Protein AF-A0A5Q4FQ99-F1 (afdb_monomer)

Foldseek 3Di:
DDDDDPPPDPQFDLLLLLVLLCVVLVNPAQFFKWKWFAAFQDPDDDRIFTWQDKPNQGGRDPVSVVVSLVPADQKIWTAGPVGDIDIDGDSDDRGPDIDTGRDPDPCCVVVCVPPVVVVPPPVVPPDDPDDQFCSLVSSLVSNCVNNVHDLCPVFQEAETFHADSNFFGHDDPPVLVSLVVCVVVQGQEYEYAQVCVVVCPPPDCVRYHYDHDGGSVSVSCVSVVVVDPDDDD

pLDDT: mean 73.09, std 20.67, range [24.94, 96.88]

Secondary structure (DSSP, 8-state):
-------------HHHHHHHHHHHTT-----EEEEEEEEESSSSS-SEEEEEEETTEE--SHHHHHHHHHT--SEEEEEETTS-EEEEESSS-SEEEEEEEEES-TTHHHHTTSGGGG-TTGGGGGG----TT-HHHHHHHHHHHHHT--SSTT--EEE--EE-TTSBEE--TTHHHHHHHHHHTT-SEEEEEGGGGGGGTT---TTSEEEEESBHHHHHHHHHHTTS-----

Nearest PDB structures (foldseek):
  3wu6-assembly1_E  TM=8.156E-01  e=1.204E-05  Escherichia coli DH1
  1xhk-assembly1_A  TM=8.652E-01  e=2.743E-04  Methanocaldococcus jannaschii
  9cc3-assembly1_B  TM=7.655E-01  e=7.121E-05  Homo sapiens
  7ksm-assembly1_F  TM=7.658E-01  e=1.314E-04  Homo sapiens
  5lkq-assembly1_B  TM=7.911E-01  e=3.827E-03  Streptococcus pneumoniae

Structure (mmCIF, N/CA/C/O backbone):
data_AF-A0A5Q4FQ99-F1
#
_entry.id   AF-A0A5Q4FQ99-F1
#
loop_
_atom_site.group_PDB
_atom_site.id
_atom_site.type_symbol
_atom_site.label_atom_id
_atom_site.label_alt_id
_atom_site.label_comp_id
_atom_site.label_asym_id
_atom_site.label_entity_id
_atom_site.label_seq_id
_atom_site.pdbx_PDB_ins_code
_atom_site.Cartn_x
_atom_site.Cartn_y
_atom_site.Cartn_z
_atom_site.occupancy
_atom_site.B_iso_or_equiv
_atom_site.auth_seq_id
_atom_site.auth_comp_id
_atom_site.auth_asym_id
_atom_site.auth_atom_id
_atom_site.pdbx_PDB_model_num
ATOM 1 N N . MET A 1 1 ? 25.284 25.824 -6.349 1.00 35.00 1 MET A N 1
ATOM 2 C CA . MET A 1 1 ? 23.871 25.795 -5.916 1.00 35.00 1 MET A CA 1
ATOM 3 C C . MET A 1 1 ? 23.701 24.546 -5.061 1.00 35.00 1 MET A C 1
ATOM 5 O O . MET A 1 1 ? 23.956 23.464 -5.563 1.00 35.00 1 MET A O 1
ATOM 9 N N . ARG A 1 2 ? 23.458 24.687 -3.750 1.00 24.94 2 ARG A N 1
ATOM 10 C CA . ARG A 1 2 ? 23.311 23.545 -2.827 1.00 24.94 2 ARG A CA 1
ATOM 11 C C . ARG A 1 2 ? 21.902 22.980 -2.983 1.00 24.94 2 ARG A C 1
ATOM 13 O O . ARG A 1 2 ? 20.944 23.680 -2.669 1.00 24.94 2 ARG A O 1
ATOM 20 N N . VAL A 1 3 ? 21.794 21.749 -3.464 1.00 31.38 3 VAL A N 1
ATOM 21 C CA . VAL A 1 3 ? 20.545 20.984 -3.431 1.00 31.38 3 VAL A CA 1
ATOM 22 C C . VAL A 1 3 ? 20.434 20.404 -2.020 1.00 31.38 3 VAL A C 1
ATOM 24 O O . VAL A 1 3 ? 21.333 19.697 -1.569 1.00 31.38 3 VAL A O 1
ATOM 27 N N . GLY A 1 4 ? 19.404 20.815 -1.277 1.00 27.09 4 GLY A N 1
ATOM 28 C CA . GLY A 1 4 ? 19.073 20.235 0.028 1.00 27.09 4 GLY A CA 1
ATOM 29 C C . GLY A 1 4 ? 18.554 18.800 -0.124 1.00 27.09 4 GLY A C 1
ATOM 30 O O . GLY A 1 4 ? 18.221 18.400 -1.240 1.00 27.09 4 GLY A O 1
ATOM 31 N N . PRO A 1 5 ? 18.477 18.015 0.965 1.00 29.08 5 PRO A N 1
ATOM 32 C CA . PRO A 1 5 ? 18.033 16.636 0.880 1.00 29.08 5 PRO A CA 1
ATOM 33 C C . PRO A 1 5 ? 16.545 16.647 0.532 1.00 29.08 5 PRO A C 1
ATOM 35 O O . PRO A 1 5 ? 15.704 17.041 1.340 1.00 29.08 5 PRO A O 1
ATOM 38 N N . ILE A 1 6 ? 16.219 16.260 -0.698 1.00 35.09 6 ILE A N 1
ATOM 39 C CA . ILE A 1 6 ? 14.854 15.899 -1.055 1.00 35.09 6 ILE A CA 1
ATOM 40 C C . ILE A 1 6 ? 14.574 14.635 -0.251 1.00 35.09 6 ILE A C 1
ATOM 42 O O . ILE A 1 6 ? 15.127 13.577 -0.540 1.00 35.09 6 ILE A O 1
ATOM 46 N N . GLY A 1 7 ? 13.779 14.774 0.810 1.00 31.25 7 GLY A N 1
ATOM 47 C CA . GLY A 1 7 ? 13.218 13.633 1.514 1.00 31.25 7 GLY A CA 1
ATOM 48 C C . GLY A 1 7 ? 12.470 12.787 0.495 1.00 31.25 7 GLY A C 1
ATOM 49 O O . GLY A 1 7 ? 11.448 13.217 -0.038 1.00 31.25 7 GLY A O 1
ATOM 50 N N . SER A 1 8 ? 13.020 11.620 0.185 1.00 34.75 8 SER A N 1
ATOM 51 C CA . SER A 1 8 ? 12.431 10.625 -0.697 1.00 34.75 8 SER A CA 1
ATOM 52 C C . SER A 1 8 ? 11.196 10.046 -0.015 1.00 34.75 8 SER A C 1
ATOM 54 O O . SER A 1 8 ? 11.264 9.023 0.659 1.00 34.75 8 SER A O 1
ATOM 56 N N . GLN A 1 9 ? 10.065 10.740 -0.135 1.00 38.91 9 GLN A N 1
ATOM 57 C CA . GLN A 1 9 ? 8.771 10.134 0.142 1.00 38.91 9 GLN A CA 1
ATOM 58 C C . GLN A 1 9 ? 8.428 9.214 -1.033 1.00 38.91 9 GLN A C 1
ATOM 60 O O . GLN A 1 9 ? 8.449 9.684 -2.175 1.00 38.91 9 GLN A O 1
ATOM 65 N N . PRO A 1 10 ? 8.118 7.927 -0.804 1.00 37.56 10 PRO A N 1
ATOM 66 C CA . PRO A 1 10 ? 7.619 7.080 -1.872 1.00 37.56 10 PRO A CA 1
ATOM 67 C C . PRO A 1 10 ? 6.283 7.654 -2.361 1.00 37.56 10 PRO A C 1
ATOM 69 O O . PRO A 1 10 ? 5.324 7.794 -1.599 1.00 37.56 10 PRO A O 1
ATOM 72 N N . ALA A 1 11 ? 6.228 8.034 -3.638 1.00 46.25 11 ALA A N 1
ATOM 73 C CA . ALA A 1 11 ? 4.971 8.313 -4.314 1.00 46.25 11 ALA A CA 1
ATOM 74 C C . ALA A 1 11 ? 4.200 6.990 -4.399 1.00 46.25 11 ALA A C 1
ATOM 76 O O . ALA A 1 11 ? 4.584 6.089 -5.139 1.00 46.25 11 ALA A O 1
ATOM 77 N N . GLN A 1 12 ? 3.164 6.840 -3.577 1.00 55.75 12 GLN A N 1
ATOM 78 C CA . GLN A 1 12 ? 2.355 5.627 -3.537 1.00 55.75 12 GLN A CA 1
ATOM 79 C C . GLN A 1 12 ? 1.331 5.626 -4.672 1.00 55.75 12 GLN A C 1
ATOM 81 O O . GLN A 1 12 ? 0.567 6.577 -4.825 1.00 55.75 12 GLN A O 1
ATOM 86 N N . SER A 1 13 ? 1.315 4.542 -5.445 1.00 60.97 13 SER A N 1
ATOM 87 C CA . SER A 1 13 ? 0.338 4.282 -6.503 1.00 60.97 13 SER A CA 1
ATOM 88 C C . SER A 1 13 ? -0.830 3.482 -5.912 1.00 60.97 13 SER A C 1
ATOM 90 O O . SER A 1 13 ? -0.638 2.358 -5.456 1.00 60.97 13 SER A O 1
ATOM 92 N N . GLU A 1 14 ? -2.044 4.042 -5.882 1.00 61.16 14 GLU A N 1
ATOM 93 C CA . GLU A 1 14 ? -3.250 3.335 -5.401 1.00 61.16 14 GLU A CA 1
ATOM 94 C C . GLU A 1 14 ? -3.495 1.987 -6.115 1.00 61.16 14 GLU A C 1
ATOM 96 O O . GLU A 1 14 ? -3.853 1.021 -5.438 1.00 61.16 14 GLU A O 1
ATOM 101 N N . PRO A 1 15 ? -3.227 1.847 -7.433 1.00 61.56 15 PRO A N 1
ATOM 102 C CA . PRO A 1 15 ? -3.211 0.544 -8.090 1.00 61.56 15 PRO A CA 1
ATOM 103 C C . PRO A 1 15 ? -2.291 -0.477 -7.406 1.00 61.56 15 PRO A C 1
ATOM 105 O O . PRO A 1 15 ? -2.724 -1.601 -7.159 1.00 61.56 15 PRO A O 1
ATOM 108 N N . LEU A 1 16 ? -1.052 -0.099 -7.059 1.00 65.50 16 LEU A N 1
ATOM 109 C CA . LEU A 1 16 ? -0.097 -0.988 -6.378 1.00 65.50 16 LEU A CA 1
ATOM 110 C C . LEU A 1 16 ? -0.667 -1.481 -5.044 1.00 65.50 16 LEU A C 1
ATOM 112 O O . LEU A 1 16 ? -0.626 -2.677 -4.765 1.00 65.50 16 LEU A O 1
ATOM 116 N N . ALA A 1 17 ? -1.252 -0.579 -4.256 1.00 77.19 17 ALA A N 1
ATOM 117 C CA . ALA A 1 17 ? -1.918 -0.938 -3.010 1.00 77.19 17 ALA A CA 1
ATOM 118 C C . ALA A 1 17 ? -3.045 -1.963 -3.224 1.00 77.19 17 ALA A C 1
ATOM 120 O O . ALA A 1 17 ? -3.110 -2.963 -2.509 1.00 77.19 17 ALA A O 1
ATOM 121 N N . ALA A 1 18 ? -3.895 -1.767 -4.233 1.00 76.75 18 ALA A N 1
ATOM 122 C CA . ALA A 1 18 ? -4.953 -2.720 -4.554 1.00 76.75 18 ALA A CA 1
ATOM 123 C C . ALA A 1 18 ? -4.388 -4.102 -4.929 1.00 76.75 18 ALA A C 1
ATOM 125 O O . ALA A 1 18 ? -4.844 -5.118 -4.403 1.00 76.75 18 ALA A O 1
ATOM 126 N N . ALA A 1 19 ? -3.347 -4.156 -5.764 1.00 70.38 19 ALA A N 1
ATOM 127 C CA . ALA A 1 19 ? -2.710 -5.420 -6.134 1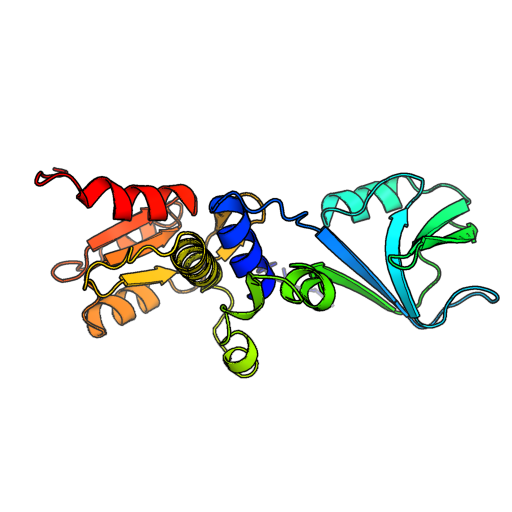.00 70.38 19 ALA A CA 1
ATOM 128 C C . ALA A 1 19 ? -2.063 -6.138 -4.940 1.00 70.38 19 ALA A C 1
ATOM 130 O O . ALA A 1 19 ? -2.139 -7.363 -4.857 1.00 70.38 19 ALA A O 1
ATOM 131 N N . ILE A 1 20 ? -1.490 -5.401 -3.983 1.00 79.62 20 ILE A N 1
ATOM 132 C CA . ILE A 1 20 ? -0.994 -5.980 -2.725 1.00 79.62 20 ILE A CA 1
ATOM 133 C C . ILE A 1 20 ? -2.144 -6.637 -1.947 1.00 79.62 20 ILE A C 1
ATOM 135 O O . ILE A 1 20 ? -2.001 -7.770 -1.492 1.00 79.62 20 ILE A O 1
ATOM 139 N N . GLY A 1 21 ? -3.304 -5.975 -1.858 1.00 84.06 21 GLY A N 1
ATOM 140 C CA . GLY A 1 21 ? -4.513 -6.542 -1.249 1.00 84.06 21 GLY A CA 1
ATOM 141 C C . GLY A 1 21 ? -5.003 -7.819 -1.938 1.00 84.06 21 GLY A C 1
ATOM 142 O O . GLY A 1 21 ? -5.297 -8.811 -1.276 1.00 84.06 21 GLY A O 1
ATOM 143 N N . MET A 1 22 ? -5.026 -7.831 -3.273 1.00 80.69 22 MET A N 1
ATOM 144 C CA . MET A 1 22 ? -5.377 -9.019 -4.063 1.00 80.69 22 MET A CA 1
ATOM 145 C C . MET A 1 22 ? -4.391 -10.173 -3.834 1.00 80.69 22 MET A C 1
ATOM 147 O O . MET A 1 22 ? -4.814 -11.313 -3.651 1.00 80.69 22 MET A O 1
ATOM 151 N N . ARG A 1 23 ? -3.081 -9.894 -3.788 1.00 80.31 23 ARG A N 1
ATOM 152 C CA . ARG A 1 23 ? -2.067 -10.926 -3.525 1.00 80.31 23 ARG A CA 1
ATOM 153 C C . ARG A 1 23 ? -2.205 -11.509 -2.123 1.00 80.31 23 ARG A C 1
ATOM 155 O O . ARG A 1 23 ? -2.096 -12.719 -1.948 1.00 80.31 23 ARG A O 1
ATOM 162 N N . GLN A 1 24 ? -2.504 -10.664 -1.138 1.00 88.94 24 GLN A N 1
ATOM 163 C CA . GLN A 1 24 ? -2.791 -11.104 0.226 1.00 88.94 24 GLN A CA 1
ATOM 164 C C . GLN A 1 24 ? -4.030 -12.015 0.291 1.00 88.94 24 GLN A C 1
ATOM 166 O O . GLN A 1 24 ? -4.081 -12.920 1.118 1.00 88.94 24 GLN A O 1
ATOM 171 N N . ALA A 1 25 ? -4.998 -11.826 -0.612 1.00 86.06 25 ALA A N 1
ATOM 172 C CA . ALA A 1 25 ? -6.172 -12.689 -0.774 1.00 86.06 25 ALA A CA 1
ATOM 173 C C . ALA A 1 25 ? -5.883 -13.992 -1.551 1.00 86.06 25 ALA A C 1
ATOM 175 O O . ALA A 1 25 ? -6.802 -14.757 -1.837 1.00 86.06 25 ALA A O 1
ATOM 176 N N . GLY A 1 26 ? -4.622 -14.260 -1.905 1.00 81.75 26 GLY A N 1
ATOM 177 C CA . GLY A 1 26 ? -4.218 -15.458 -2.641 1.00 81.75 26 GLY A CA 1
ATOM 178 C C . GLY A 1 26 ? -4.396 -15.358 -4.157 1.00 81.75 26 GLY A C 1
ATOM 179 O O . GLY A 1 26 ? -4.266 -16.369 -4.846 1.00 81.75 26 GLY A O 1
ATOM 180 N N . VAL A 1 27 ? -4.678 -14.166 -4.697 1.00 72.94 27 VAL A N 1
ATOM 181 C CA . VAL A 1 27 ? -4.663 -13.949 -6.148 1.00 72.94 27 VAL A CA 1
ATOM 182 C C . VAL A 1 27 ? -3.212 -13.932 -6.615 1.00 72.94 27 VAL A C 1
ATOM 184 O O . VAL A 1 27 ? -2.419 -13.099 -6.176 1.00 72.94 27 VAL A O 1
ATOM 187 N N . ASP A 1 28 ? -2.870 -14.846 -7.518 1.00 62.56 28 ASP A N 1
ATOM 188 C CA . ASP A 1 28 ? -1.542 -14.909 -8.122 1.00 62.56 28 ASP A CA 1
ATOM 189 C C . ASP A 1 28 ? -1.362 -13.743 -9.106 1.00 62.56 28 ASP A C 1
ATOM 191 O O . ASP A 1 28 ? -1.732 -13.812 -10.280 1.00 62.56 28 ASP A O 1
ATOM 195 N N . LEU A 1 29 ? -0.882 -12.617 -8.575 1.00 56.75 29 LEU A N 1
ATOM 196 C CA . LEU A 1 29 ? -0.550 -11.421 -9.335 1.00 56.75 29 LEU A CA 1
ATOM 197 C C . LEU A 1 29 ? 0.964 -11.215 -9.313 1.00 56.75 29 LEU A C 1
ATOM 199 O O . LEU A 1 29 ? 1.525 -10.981 -8.234 1.00 56.75 29 LEU A O 1
ATOM 203 N N . PRO A 1 30 ? 1.632 -11.204 -10.478 1.00 48.12 30 PRO A N 1
ATOM 204 C CA . PRO A 1 30 ? 2.988 -10.697 -10.549 1.00 48.12 30 PRO A CA 1
ATOM 205 C C . PRO A 1 30 ? 2.943 -9.188 -10.267 1.00 48.12 30 PRO A C 1
ATOM 207 O O . PRO A 1 30 ? 2.427 -8.404 -11.066 1.00 48.12 30 PRO A O 1
ATOM 210 N N . LEU A 1 31 ? 3.442 -8.774 -9.099 1.00 50.06 31 LEU A N 1
ATOM 211 C CA . LEU A 1 31 ? 3.774 -7.371 -8.857 1.00 50.06 31 LEU A CA 1
ATOM 212 C C . LEU A 1 31 ? 5.035 -7.067 -9.669 1.00 50.06 31 LEU A C 1
ATOM 214 O O . LEU A 1 31 ? 6.026 -7.784 -9.536 1.00 50.06 31 LEU A O 1
ATOM 218 N N . GLY A 1 32 ? 4.966 -6.055 -10.530 1.00 52.78 32 GLY A N 1
ATOM 219 C CA . GLY A 1 32 ? 6.031 -5.722 -11.467 1.00 52.78 32 GLY A CA 1
ATOM 220 C C . GLY A 1 32 ? 6.289 -4.224 -11.544 1.00 52.78 32 GLY A C 1
ATOM 221 O O . GLY A 1 32 ? 5.492 -3.394 -11.099 1.00 52.78 32 GLY A O 1
ATOM 222 N N . VAL A 1 33 ? 7.409 -3.878 -12.159 1.00 55.06 33 VAL A N 1
ATOM 223 C CA . VAL A 1 33 ? 7.726 -2.513 -12.558 1.00 55.06 33 VAL A CA 1
ATOM 224 C C . VAL A 1 33 ? 7.713 -2.494 -14.073 1.00 55.06 33 VAL A C 1
ATOM 226 O O . VAL A 1 33 ? 8.357 -3.329 -14.696 1.00 55.06 33 VAL A O 1
ATOM 229 N N . PHE A 1 34 ? 6.987 -1.557 -14.676 1.00 60.34 34 PHE A N 1
ATOM 230 C CA . PHE A 1 34 ? 7.152 -1.321 -16.104 1.00 60.34 34 PHE A CA 1
ATOM 231 C C . PHE A 1 34 ? 8.112 -0.167 -16.294 1.00 60.34 34 PHE A C 1
ATOM 233 O O . PHE A 1 34 ? 7.984 0.895 -15.677 1.00 60.34 34 PHE A O 1
ATOM 240 N N . VAL A 1 35 ? 9.074 -0.390 -17.173 1.00 71.88 35 VAL A N 1
ATOM 241 C CA . VAL A 1 35 ? 9.976 0.653 -17.627 1.00 71.88 35 VAL A CA 1
ATOM 242 C C . VAL A 1 35 ? 9.417 1.149 -18.955 1.00 71.88 35 VAL A C 1
ATOM 244 O O . VAL A 1 35 ? 9.631 0.539 -20.000 1.00 71.88 35 VAL A O 1
ATOM 247 N N . GLU A 1 36 ? 8.619 2.216 -18.895 1.00 71.12 36 GLU A N 1
ATOM 248 C CA . GLU A 1 36 ? 8.144 2.918 -20.088 1.00 71.12 36 GLU A CA 1
ATOM 249 C C . GLU A 1 36 ? 9.290 3.745 -20.661 1.00 71.12 36 GLU A C 1
ATOM 251 O O . GLU A 1 36 ? 9.867 4.595 -19.975 1.00 71.12 36 GLU A O 1
ATOM 256 N N . VAL A 1 37 ? 9.590 3.519 -21.932 1.00 77.88 37 VAL A N 1
ATOM 257 C CA . VAL A 1 37 ? 10.634 4.229 -22.663 1.00 77.88 37 VAL A CA 1
ATOM 258 C C . VAL A 1 37 ? 10.044 4.907 -23.895 1.00 77.88 37 VAL A C 1
ATOM 260 O O . VAL A 1 37 ? 9.131 4.387 -24.541 1.00 77.88 37 VAL A O 1
ATOM 263 N N . SER A 1 38 ? 10.506 6.122 -24.183 1.00 81.75 38 SER A N 1
ATOM 264 C CA . SER A 1 38 ? 10.048 6.909 -25.332 1.00 81.75 38 SER A CA 1
ATOM 265 C C . SER A 1 38 ? 11.110 7.889 -25.804 1.00 81.75 38 SER A C 1
ATOM 267 O O . SER A 1 38 ? 12.009 8.226 -25.032 1.00 81.75 38 SER A O 1
ATOM 269 N N . ASP A 1 39 ? 10.939 8.376 -27.033 1.00 87.31 39 ASP A N 1
ATOM 270 C CA . ASP A 1 39 ? 11.869 9.273 -27.728 1.00 87.31 39 ASP A CA 1
ATOM 271 C C . ASP A 1 39 ? 13.242 8.591 -27.922 1.00 87.31 39 ASP A C 1
ATOM 273 O O . ASP A 1 39 ? 14.185 8.859 -27.169 1.00 87.31 39 ASP A O 1
ATOM 277 N N . PRO A 1 40 ? 13.345 7.632 -28.864 1.00 91.38 40 PRO A N 1
ATOM 278 C CA . PRO A 1 40 ? 14.575 6.884 -29.098 1.00 91.38 40 PRO A CA 1
ATOM 279 C C . PRO A 1 40 ? 15.710 7.788 -29.599 1.00 91.38 40 PRO A C 1
ATOM 281 O O . PRO A 1 40 ? 15.490 8.705 -30.389 1.00 91.38 40 PRO A O 1
ATOM 284 N N . VAL A 1 41 ? 16.942 7.512 -29.157 1.00 91.00 41 VAL A N 1
ATOM 285 C CA . VAL A 1 41 ? 18.153 8.263 -29.569 1.00 91.00 41 VAL A CA 1
ATOM 286 C C . VAL A 1 41 ? 18.961 7.562 -30.665 1.00 91.00 41 VAL A C 1
ATOM 288 O O . VAL A 1 41 ? 19.963 8.099 -31.140 1.00 91.00 41 VAL A O 1
ATOM 291 N N . VAL A 1 42 ? 18.541 6.358 -31.051 1.00 88.25 42 VAL A N 1
ATOM 292 C CA . VAL A 1 42 ? 19.110 5.560 -32.141 1.00 88.25 42 VAL A CA 1
ATOM 293 C C . VAL A 1 42 ? 17.996 5.109 -33.079 1.00 88.25 42 VAL A C 1
ATOM 295 O O . VAL A 1 42 ? 16.834 5.030 -32.681 1.00 88.25 42 VAL A O 1
ATOM 298 N N . ASP A 1 43 ? 18.364 4.810 -34.319 1.00 87.75 43 ASP A N 1
ATOM 299 C CA . ASP A 1 43 ? 17.436 4.298 -35.322 1.00 87.75 43 ASP A CA 1
ATOM 300 C C . ASP A 1 43 ? 17.100 2.810 -35.077 1.00 87.75 43 ASP A C 1
ATOM 302 O O . ASP A 1 43 ? 17.773 2.119 -34.311 1.00 87.75 43 ASP A O 1
ATOM 306 N N . ASP A 1 44 ? 16.060 2.310 -35.751 1.00 87.44 44 ASP A N 1
ATOM 307 C CA . ASP A 1 44 ? 15.640 0.895 -35.765 1.00 87.44 44 ASP A CA 1
ATOM 308 C C . ASP A 1 44 ? 15.164 0.301 -34.418 1.00 87.44 44 ASP A C 1
ATOM 310 O O . ASP A 1 44 ? 15.139 -0.920 -34.243 1.00 87.44 44 ASP A O 1
ATOM 314 N N . ILE A 1 45 ? 14.702 1.142 -33.486 1.00 90.12 45 ILE A N 1
ATOM 315 C CA . ILE A 1 45 ? 14.033 0.724 -32.239 1.00 90.12 45 ILE A CA 1
ATOM 316 C C . ILE A 1 45 ? 12.630 1.349 -32.107 1.00 90.12 45 ILE A C 1
ATOM 318 O O . ILE A 1 45 ? 12.331 2.339 -32.778 1.00 90.12 45 ILE A O 1
ATOM 322 N N . PRO A 1 46 ? 11.730 0.795 -31.269 1.00 84.56 46 PRO A N 1
ATOM 323 C CA . PRO A 1 46 ? 10.374 1.325 -31.126 1.00 84.56 46 PRO A CA 1
ATOM 324 C C . PRO A 1 46 ? 10.345 2.758 -30.570 1.00 84.56 46 PRO A C 1
ATOM 326 O O . PRO A 1 46 ? 11.009 3.037 -29.576 1.00 84.56 46 PRO A O 1
ATOM 329 N N . GLU A 1 47 ? 9.500 3.627 -31.142 1.00 82.25 47 GLU A N 1
ATOM 330 C CA . GLU A 1 47 ? 9.227 5.005 -30.664 1.00 82.25 47 GLU A CA 1
ATOM 331 C C . GLU A 1 47 ? 8.712 5.052 -29.215 1.00 82.25 47 GLU A C 1
ATOM 333 O O . GLU A 1 47 ? 9.017 5.961 -28.439 1.00 82.25 47 GLU A O 1
ATOM 338 N N . HIS A 1 48 ? 7.929 4.038 -28.850 1.00 74.94 48 HIS A N 1
ATOM 339 C CA . HIS A 1 48 ? 7.395 3.817 -27.515 1.00 74.94 48 HIS A CA 1
ATOM 340 C C . HIS A 1 48 ? 7.459 2.324 -27.208 1.00 74.94 48 HIS A C 1
ATOM 342 O O . HIS A 1 48 ? 7.002 1.518 -28.019 1.00 74.94 48 HIS A O 1
ATOM 348 N N . ALA A 1 49 ? 7.993 1.961 -26.044 1.00 70.62 49 ALA A N 1
ATOM 349 C CA . ALA A 1 49 ? 8.021 0.577 -25.590 1.00 70.62 49 ALA A CA 1
ATOM 350 C C . ALA A 1 49 ? 7.869 0.474 -24.074 1.00 70.62 49 ALA A C 1
ATOM 352 O O . ALA A 1 49 ? 8.128 1.413 -23.317 1.00 70.62 49 ALA A O 1
ATOM 353 N N . VAL A 1 50 ? 7.455 -0.710 -23.646 1.00 73.88 50 VAL A N 1
ATOM 354 C CA . VAL A 1 50 ? 7.331 -1.088 -22.247 1.00 73.88 50 VAL A CA 1
ATOM 355 C C . VAL A 1 50 ? 8.274 -2.258 -22.007 1.00 73.88 50 VAL A C 1
ATOM 357 O O . VAL A 1 50 ? 8.026 -3.347 -22.515 1.00 73.88 50 VAL A O 1
ATOM 360 N N . LEU A 1 51 ? 9.361 -2.049 -21.264 1.00 76.56 51 LEU A N 1
ATOM 361 C CA . LEU A 1 51 ? 10.379 -3.083 -21.057 1.00 76.56 51 LEU A CA 1
ATOM 362 C C . LEU A 1 51 ? 10.020 -3.979 -19.870 1.00 76.56 51 LEU A C 1
ATOM 364 O O . LEU A 1 51 ? 9.624 -3.490 -18.809 1.00 76.56 51 LEU A O 1
ATOM 368 N N . VAL A 1 52 ? 10.191 -5.287 -20.061 1.00 72.94 52 VAL A N 1
ATOM 369 C CA . VAL A 1 52 ? 9.927 -6.329 -19.051 1.00 72.94 52 VAL A CA 1
ATOM 370 C C . VAL A 1 52 ? 11.162 -7.168 -18.726 1.00 72.94 52 VAL A C 1
ATOM 372 O O . VAL A 1 52 ? 11.172 -7.889 -17.726 1.00 72.94 52 VAL A O 1
ATOM 375 N N . GLU A 1 53 ? 12.209 -7.074 -19.545 1.00 83.19 53 GLU A N 1
ATOM 376 C CA . GLU A 1 53 ? 13.470 -7.785 -19.357 1.00 83.19 53 GLU A CA 1
ATOM 377 C C . GLU A 1 53 ? 14.642 -6.969 -19.913 1.00 83.19 53 GLU A C 1
ATOM 379 O O . GLU A 1 53 ? 14.518 -6.327 -20.961 1.00 83.19 53 GLU A O 1
ATOM 384 N N . ILE A 1 54 ? 15.779 -7.031 -19.219 1.00 90.88 54 ILE A N 1
ATOM 385 C CA . ILE A 1 54 ? 17.077 -6.524 -19.680 1.00 90.88 54 ILE A CA 1
ATOM 386 C C . ILE A 1 54 ? 18.102 -7.644 -19.471 1.00 90.88 54 ILE A C 1
ATOM 388 O O . ILE A 1 54 ? 18.227 -8.156 -18.359 1.00 90.88 54 ILE A O 1
ATOM 392 N N . ASP A 1 55 ? 18.804 -8.055 -20.529 1.00 91.25 55 ASP A N 1
ATOM 393 C CA . ASP A 1 55 ? 19.846 -9.097 -20.507 1.00 91.25 55 ASP A CA 1
ATOM 394 C C . ASP A 1 55 ? 19.432 -10.406 -19.804 1.00 91.25 55 ASP A C 1
ATOM 396 O O . ASP A 1 55 ? 20.183 -10.992 -19.020 1.00 91.25 55 ASP A O 1
ATOM 400 N N . GLY A 1 56 ? 18.212 -10.892 -20.057 1.00 85.12 56 GLY A N 1
ATOM 401 C CA . GLY A 1 56 ? 17.712 -12.117 -19.424 1.00 85.12 56 GLY A CA 1
ATOM 402 C C . GLY A 1 56 ? 17.195 -11.929 -17.995 1.00 85.12 56 GLY A C 1
ATOM 403 O O . GLY A 1 56 ? 16.750 -12.898 -17.377 1.00 85.12 56 GLY A O 1
ATOM 404 N N . ARG A 1 57 ? 17.254 -10.712 -17.435 1.00 86.50 57 ARG A N 1
ATOM 405 C CA . ARG A 1 57 ? 16.721 -10.393 -16.106 1.00 86.50 57 ARG A CA 1
ATOM 406 C C . ARG A 1 57 ? 15.348 -9.743 -16.213 1.00 86.50 57 ARG A C 1
ATOM 408 O O . ARG A 1 57 ? 15.219 -8.638 -16.732 1.00 86.50 57 ARG A O 1
ATOM 415 N N . HIS A 1 58 ? 14.337 -10.403 -15.651 1.00 80.62 58 HIS A N 1
ATOM 416 C CA . HIS A 1 58 ? 12.991 -9.846 -15.537 1.00 80.62 58 HIS A CA 1
ATOM 417 C C . HIS A 1 58 ? 12.943 -8.631 -14.604 1.00 80.62 58 HIS A C 1
ATOM 419 O O . HIS A 1 58 ? 13.502 -8.651 -13.507 1.00 80.62 58 HIS A O 1
ATOM 425 N N . LEU A 1 59 ? 12.223 -7.593 -15.030 1.00 75.31 59 LEU A N 1
ATOM 426 C CA . LEU A 1 59 ? 12.075 -6.335 -14.302 1.00 75.31 59 LEU A CA 1
ATOM 427 C C . LEU A 1 59 ? 10.837 -6.389 -13.388 1.00 75.31 59 LEU A C 1
ATOM 429 O O . LEU A 1 59 ? 9.741 -5.973 -13.758 1.00 75.31 59 LEU A O 1
ATOM 433 N N . GLY A 1 60 ? 10.995 -6.950 -12.186 1.00 64.94 60 GLY A N 1
ATOM 434 C CA . GLY A 1 60 ? 9.910 -7.075 -11.199 1.00 64.94 60 GLY A CA 1
ATOM 435 C C . GLY A 1 60 ? 9.839 -5.923 -10.191 1.00 64.94 60 GLY A C 1
ATOM 436 O O . GLY A 1 60 ? 8.790 -5.645 -9.613 1.00 64.94 60 GLY A O 1
ATOM 437 N N . SER A 1 61 ? 10.953 -5.233 -9.975 1.00 66.06 61 SER A N 1
ATOM 438 C CA . SER A 1 61 ? 11.110 -4.183 -8.973 1.00 66.06 61 SER A CA 1
ATOM 439 C C . SER A 1 61 ? 12.108 -3.125 -9.441 1.00 66.06 61 SER A C 1
ATOM 441 O O . SER A 1 61 ? 12.909 -3.369 -10.341 1.00 66.06 61 SER A O 1
ATOM 443 N N . ARG A 1 62 ? 12.122 -1.950 -8.798 1.00 71.56 62 ARG A N 1
ATOM 444 C CA . ARG A 1 62 ? 13.145 -0.923 -9.075 1.00 71.56 62 ARG A CA 1
ATOM 445 C C . ARG A 1 62 ? 14.558 -1.454 -8.851 1.00 71.56 62 ARG A C 1
ATOM 447 O O . ARG A 1 62 ? 15.451 -1.133 -9.617 1.00 71.56 62 ARG A O 1
ATOM 454 N N . MET A 1 63 ? 14.726 -2.313 -7.844 1.00 73.12 63 MET A N 1
ATOM 455 C CA . MET A 1 63 ? 16.000 -2.971 -7.565 1.00 73.12 63 MET A CA 1
ATOM 456 C C . MET A 1 63 ? 16.427 -3.886 -8.718 1.00 73.12 63 MET A C 1
ATOM 458 O O . MET A 1 63 ? 17.612 -3.944 -9.024 1.00 73.12 63 MET A O 1
ATOM 462 N N . ASP A 1 64 ? 15.484 -4.562 -9.381 1.00 79.12 64 ASP A N 1
ATOM 463 C CA . ASP A 1 64 ? 15.793 -5.384 -10.556 1.00 79.12 64 ASP A CA 1
ATOM 464 C C . ASP A 1 64 ? 16.213 -4.522 -11.748 1.00 79.12 64 ASP A C 1
ATOM 466 O O . ASP A 1 64 ? 17.137 -4.907 -12.460 1.00 79.12 64 ASP A O 1
ATOM 470 N N . VAL A 1 65 ? 15.579 -3.355 -11.930 1.00 82.38 65 VAL A N 1
ATOM 471 C CA . VAL A 1 65 ? 15.947 -2.376 -12.967 1.00 82.38 65 VAL A CA 1
ATOM 472 C C . VAL A 1 65 ? 17.351 -1.830 -12.722 1.00 82.38 65 VAL A C 1
ATOM 474 O O . VAL A 1 65 ? 18.197 -1.942 -13.606 1.00 82.38 65 VAL A O 1
ATOM 477 N N . ASP A 1 66 ? 17.618 -1.309 -11.522 1.00 83.31 66 ASP A N 1
ATOM 478 C CA . ASP A 1 66 ? 18.931 -0.768 -11.152 1.00 83.31 66 ASP A CA 1
ATOM 479 C C . ASP A 1 66 ? 20.013 -1.841 -11.317 1.00 83.31 66 ASP A C 1
ATOM 481 O O . ASP A 1 66 ? 21.020 -1.633 -11.988 1.00 83.31 66 ASP A O 1
ATOM 485 N N . ALA A 1 67 ? 19.766 -3.045 -10.794 1.00 83.25 67 ALA A N 1
ATOM 486 C CA . ALA A 1 67 ? 20.727 -4.129 -10.881 1.00 83.25 67 ALA A CA 1
ATOM 487 C C . ALA A 1 67 ? 20.932 -4.628 -12.322 1.00 83.25 67 ALA A C 1
ATOM 489 O O . ALA A 1 67 ? 21.994 -5.184 -12.615 1.00 83.25 67 ALA A O 1
ATOM 490 N N . ALA A 1 68 ? 19.914 -4.557 -13.188 1.00 87.69 68 ALA A N 1
ATOM 491 C CA . ALA A 1 68 ? 20.043 -4.946 -14.591 1.00 87.69 68 ALA A CA 1
ATOM 492 C C . ALA A 1 68 ? 20.906 -3.944 -15.363 1.00 87.69 68 ALA A C 1
ATOM 494 O O . ALA A 1 68 ? 21.794 -4.359 -16.099 1.00 87.69 68 ALA A O 1
ATOM 495 N N . LEU A 1 69 ? 20.698 -2.646 -15.133 1.00 86.25 69 LEU A N 1
ATOM 496 C CA . LEU A 1 69 ? 21.497 -1.583 -15.744 1.00 86.25 69 LEU A CA 1
ATOM 497 C C . LEU A 1 69 ? 22.934 -1.556 -15.204 1.00 86.25 69 LEU A C 1
ATOM 499 O O . LEU A 1 69 ? 23.870 -1.402 -15.976 1.00 86.25 69 LEU A O 1
ATOM 503 N N . ASP A 1 70 ? 23.144 -1.797 -13.908 1.00 87.56 70 ASP A N 1
ATOM 504 C CA . ASP A 1 70 ? 24.492 -1.887 -13.323 1.00 87.56 70 ASP A CA 1
ATOM 505 C C . ASP A 1 70 ? 25.302 -3.076 -13.870 1.00 87.56 70 ASP A C 1
ATOM 507 O O . ASP A 1 70 ? 26.535 -3.054 -13.877 1.00 87.56 70 ASP A O 1
ATOM 511 N N . ALA A 1 71 ? 24.615 -4.141 -14.294 1.00 86.56 71 ALA A N 1
ATOM 512 C CA . ALA A 1 71 ? 25.226 -5.333 -14.878 1.00 86.56 71 ALA A CA 1
ATOM 513 C C . ALA A 1 71 ? 25.381 -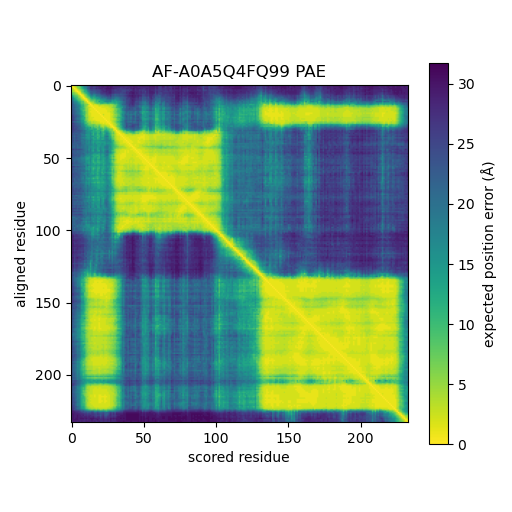5.251 -16.408 1.00 86.56 71 ALA A C 1
ATOM 515 O O . ALA A 1 71 ? 26.008 -6.143 -16.987 1.00 86.56 71 ALA A O 1
ATOM 516 N N . ALA A 1 72 ? 24.820 -4.217 -17.042 1.00 87.25 72 ALA A N 1
ATOM 517 C CA . ALA A 1 72 ? 24.849 -4.023 -18.482 1.00 87.25 72 ALA A CA 1
ATOM 518 C C . ALA A 1 72 ? 26.284 -3.879 -19.005 1.00 87.25 72 ALA A C 1
ATOM 520 O O . ALA A 1 72 ? 27.118 -3.169 -18.437 1.00 87.25 72 ALA A O 1
ATOM 521 N N . GLY A 1 73 ? 26.569 -4.569 -20.109 1.00 84.94 73 GLY A N 1
ATOM 522 C CA . GLY A 1 73 ? 27.855 -4.498 -20.799 1.00 84.94 73 GLY A CA 1
ATOM 523 C C . GLY A 1 73 ? 27.869 -3.475 -21.935 1.00 84.94 73 GLY A C 1
ATOM 524 O O . GLY A 1 73 ? 27.111 -2.512 -21.966 1.00 84.94 73 GLY A O 1
ATOM 525 N N . ASP A 1 74 ? 28.721 -3.729 -22.929 1.00 88.38 74 ASP A N 1
ATOM 526 C CA . ASP A 1 74 ? 28.803 -2.915 -24.152 1.00 88.38 74 ASP A CA 1
ATOM 527 C C . ASP A 1 74 ? 27.596 -3.113 -25.089 1.00 88.38 74 ASP A C 1
ATOM 529 O O . ASP A 1 74 ? 27.460 -2.434 -26.108 1.00 88.38 74 ASP A O 1
ATOM 533 N N . THR A 1 75 ? 26.733 -4.083 -24.798 1.00 89.31 75 THR A N 1
ATOM 534 C CA . THR A 1 75 ? 25.498 -4.360 -25.532 1.00 89.31 75 THR A CA 1
ATOM 535 C C . THR A 1 75 ? 24.456 -4.844 -24.542 1.00 89.31 75 THR A C 1
ATOM 537 O O . THR A 1 75 ? 24.752 -5.748 -23.762 1.00 89.31 75 THR A O 1
ATOM 540 N N . ILE A 1 76 ? 23.264 -4.255 -24.603 1.00 92.25 76 ILE A N 1
ATOM 541 C CA . ILE A 1 76 ? 22.108 -4.661 -23.804 1.00 92.25 76 ILE A CA 1
ATOM 542 C C . ILE A 1 76 ? 21.024 -5.223 -24.712 1.00 92.25 76 ILE A C 1
ATOM 544 O O . ILE A 1 76 ? 20.694 -4.656 -25.758 1.00 92.25 76 ILE A O 1
ATOM 548 N N . ARG A 1 77 ? 20.451 -6.345 -24.293 1.00 93.50 77 ARG A N 1
ATOM 549 C CA . ARG A 1 77 ? 19.276 -6.958 -24.893 1.00 93.50 77 ARG A CA 1
ATOM 550 C C . ARG A 1 77 ? 18.042 -6.521 -24.123 1.00 93.50 77 ARG A C 1
ATOM 552 O O . ARG A 1 77 ? 17.921 -6.787 -22.931 1.00 93.50 77 ARG A O 1
ATOM 559 N N . LEU A 1 78 ? 17.109 -5.893 -24.822 1.00 91.50 78 LEU A N 1
ATOM 560 C CA . LEU A 1 78 ? 15.862 -5.385 -24.271 1.00 91.50 78 LEU A CA 1
ATOM 561 C C . LEU A 1 78 ? 14.703 -6.228 -24.797 1.00 91.50 78 LEU A C 1
ATOM 563 O O . LEU A 1 78 ? 14.644 -6.514 -25.995 1.00 91.50 78 LEU A O 1
ATOM 567 N N . VAL A 1 79 ? 13.787 -6.625 -23.912 1.00 84.19 79 VAL A N 1
ATOM 568 C CA . VAL A 1 79 ? 12.547 -7.322 -24.292 1.00 84.19 79 VAL A CA 1
ATOM 569 C C . VAL A 1 79 ? 11.347 -6.498 -23.847 1.00 84.19 79 VAL A C 1
ATOM 571 O O . VAL A 1 79 ? 11.265 -6.070 -22.689 1.00 84.19 79 VAL A O 1
ATOM 574 N N . THR A 1 80 ? 10.414 -6.273 -24.771 1.00 77.06 80 THR A N 1
ATOM 575 C CA . THR A 1 80 ? 9.178 -5.534 -24.513 1.00 77.06 80 THR A CA 1
ATOM 576 C C . THR A 1 80 ? 8.070 -6.436 -23.976 1.00 77.06 80 THR A C 1
ATOM 578 O O . THR A 1 80 ? 8.108 -7.661 -24.108 1.00 77.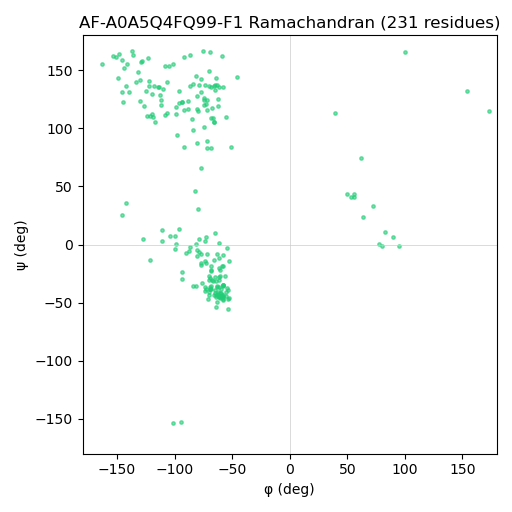06 80 THR A O 1
ATOM 581 N N . ALA A 1 81 ? 7.040 -5.829 -23.387 1.00 62.22 81 ALA A N 1
ATOM 582 C CA . ALA A 1 81 ? 5.832 -6.523 -22.949 1.00 62.22 81 ALA A CA 1
ATOM 583 C C . ALA A 1 81 ? 5.082 -7.208 -24.108 1.00 62.22 81 ALA A C 1
ATOM 585 O O . ALA A 1 81 ? 4.394 -8.206 -23.891 1.00 62.22 81 ALA A O 1
ATOM 586 N N . GLU A 1 82 ? 5.223 -6.696 -25.332 1.00 61.09 82 GLU A N 1
ATOM 587 C CA . GLU A 1 82 ? 4.655 -7.259 -26.561 1.00 61.09 82 GLU A CA 1
ATOM 588 C C . GLU A 1 82 ? 5.435 -8.485 -27.074 1.00 61.09 82 GLU A C 1
ATOM 590 O O . GLU A 1 82 ? 4.960 -9.185 -27.970 1.00 61.09 82 GLU A O 1
ATOM 595 N N . GLY A 1 83 ? 6.593 -8.784 -26.474 1.00 70.56 83 GLY A N 1
ATOM 596 C CA . GLY A 1 83 ? 7.464 -9.900 -26.844 1.00 70.56 83 GLY A CA 1
ATOM 597 C C . GLY A 1 83 ? 8.505 -9.555 -27.910 1.00 70.56 83 GLY A C 1
ATOM 598 O O . GLY A 1 83 ? 9.225 -10.451 -28.358 1.00 70.56 83 GLY A O 1
ATOM 599 N N . ASP A 1 84 ? 8.610 -8.284 -28.303 1.00 80.44 84 ASP A N 1
ATOM 600 C CA . ASP A 1 84 ? 9.656 -7.822 -29.208 1.00 80.44 84 ASP A CA 1
ATOM 601 C C . ASP A 1 84 ? 10.991 -7.774 -28.464 1.00 80.44 84 ASP A C 1
ATOM 603 O O . ASP A 1 84 ? 11.067 -7.333 -27.317 1.00 80.44 84 ASP A O 1
ATOM 607 N N . ALA A 1 85 ? 12.058 -8.228 -29.116 1.00 90.00 85 ALA A N 1
ATOM 608 C CA . ALA A 1 85 ? 13.402 -8.197 -28.559 1.00 90.00 85 ALA A CA 1
ATOM 609 C C . ALA A 1 85 ? 14.343 -7.457 -29.506 1.00 90.00 85 ALA A C 1
ATOM 611 O O . ALA A 1 85 ? 14.376 -7.745 -30.704 1.00 90.00 85 ALA A O 1
ATOM 612 N N . PHE A 1 86 ? 15.128 -6.537 -28.957 1.00 92.56 86 PHE A N 1
ATOM 613 C CA . PHE A 1 86 ? 16.117 -5.769 -29.703 1.00 92.56 86 PHE A CA 1
ATOM 614 C C . PHE A 1 86 ? 17.380 -5.565 -28.871 1.00 92.56 86 PHE A C 1
ATOM 616 O O . PHE A 1 86 ? 17.363 -5.639 -27.643 1.00 92.56 86 PHE A O 1
ATOM 623 N N . GLU A 1 87 ? 18.497 -5.361 -29.558 1.00 92.31 87 GLU A N 1
ATOM 624 C CA . GLU A 1 87 ? 19.809 -5.188 -28.945 1.00 92.31 87 GLU A CA 1
ATOM 625 C C . GLU A 1 87 ? 20.333 -3.803 -29.287 1.00 92.31 87 GLU A C 1
ATOM 627 O O . GLU A 1 87 ? 20.223 -3.357 -30.430 1.00 92.31 87 GLU A O 1
ATOM 632 N N . VAL A 1 88 ? 20.903 -3.125 -28.297 1.00 90.62 88 VAL A N 1
ATOM 633 C CA . VAL A 1 88 ? 21.476 -1.790 -28.475 1.00 90.62 88 VAL A CA 1
ATOM 634 C C . VAL A 1 88 ? 22.861 -1.715 -27.864 1.00 90.62 88 VAL A C 1
ATOM 636 O O . VAL A 1 88 ? 23.185 -2.418 -26.909 1.00 90.62 88 VAL A O 1
ATOM 639 N N . SER A 1 89 ? 23.707 -0.885 -28.468 1.00 87.44 89 SER A N 1
ATOM 640 C CA . SER A 1 89 ? 25.086 -0.700 -28.029 1.00 87.44 89 SER A CA 1
ATOM 641 C C . SER A 1 89 ? 25.178 0.315 -26.895 1.00 87.44 89 SER A C 1
ATOM 643 O O . SER A 1 89 ? 24.596 1.396 -26.970 1.00 87.44 89 SER A O 1
ATOM 645 N N . GLY A 1 90 ? 26.003 -0.008 -25.904 1.00 81.75 90 GLY A N 1
ATOM 646 C CA . GLY A 1 90 ? 26.230 0.795 -24.710 1.00 81.75 90 GLY A CA 1
ATOM 647 C C . GLY A 1 90 ? 25.449 0.298 -23.487 1.00 81.75 90 GLY A C 1
ATOM 648 O O . GLY A 1 90 ? 24.531 -0.508 -23.622 1.00 81.75 90 GLY A O 1
ATOM 649 N N . PRO A 1 91 ? 25.819 0.781 -22.289 1.00 79.06 91 PRO A N 1
ATOM 650 C CA . PRO A 1 91 ? 25.249 0.318 -21.023 1.00 79.06 91 PRO A CA 1
ATOM 651 C C . PRO A 1 91 ? 23.962 1.057 -20.612 1.00 79.06 91 PRO A C 1
ATOM 653 O O . PRO A 1 91 ? 23.391 0.768 -19.565 1.00 79.06 91 PRO A O 1
ATOM 656 N N . GLU A 1 92 ? 23.515 2.043 -21.394 1.00 85.69 92 GLU A N 1
ATOM 657 C CA . GLU A 1 92 ? 22.364 2.894 -21.074 1.00 85.69 92 GLU A CA 1
ATOM 658 C C . GLU A 1 92 ? 21.162 2.581 -21.971 1.00 85.69 92 GLU A C 1
ATOM 660 O O . GLU A 1 92 ? 21.311 2.149 -23.116 1.00 85.69 92 GLU A O 1
ATOM 665 N N . LEU A 1 93 ? 19.952 2.847 -21.466 1.00 88.50 93 LEU A N 1
ATOM 666 C CA . LEU A 1 93 ? 18.738 2.739 -22.273 1.00 88.50 93 LEU A CA 1
ATOM 667 C C . LEU A 1 93 ? 18.757 3.789 -23.401 1.00 88.50 93 LEU A C 1
ATOM 669 O O . LEU A 1 93 ? 18.995 4.967 -23.131 1.00 88.50 93 LEU A O 1
ATOM 673 N N . PRO A 1 94 ? 18.444 3.408 -24.650 1.00 90.31 94 PRO A N 1
ATOM 674 C CA . PRO A 1 94 ? 18.599 4.251 -25.836 1.00 90.31 94 PRO A CA 1
ATOM 675 C C . PRO A 1 94 ? 17.411 5.216 -26.025 1.00 90.31 94 PRO A C 1
ATOM 677 O O . PRO A 1 94 ? 16.871 5.345 -27.124 1.00 90.31 94 PRO A O 1
ATOM 680 N N . TYR A 1 95 ? 16.979 5.882 -24.953 1.00 90.12 95 TYR A N 1
ATOM 681 C CA . TYR A 1 95 ? 15.764 6.696 -24.909 1.00 90.12 95 TYR A CA 1
ATOM 682 C C . TYR A 1 95 ? 15.962 7.960 -24.071 1.00 90.12 95 TYR A C 1
ATOM 684 O O . TYR A 1 95 ? 16.478 7.890 -22.956 1.00 90.12 95 TYR A O 1
ATOM 692 N N . GLU A 1 96 ? 15.487 9.114 -24.551 1.00 81.44 96 GLU A N 1
ATOM 693 C CA . GLU A 1 96 ? 15.577 10.370 -23.787 1.00 81.44 96 GLU A CA 1
ATOM 694 C C . GLU A 1 96 ? 14.662 10.371 -22.555 1.00 81.44 96 GLU A C 1
ATOM 696 O O . GLU A 1 96 ? 14.943 11.032 -21.550 1.00 81.44 96 GLU A O 1
ATOM 701 N N . ARG A 1 97 ? 13.543 9.638 -22.616 1.00 66.12 97 ARG A N 1
ATOM 702 C CA . ARG A 1 97 ? 12.561 9.575 -21.532 1.00 66.12 97 ARG A CA 1
ATOM 703 C C . ARG A 1 97 ? 12.367 8.146 -21.057 1.00 66.12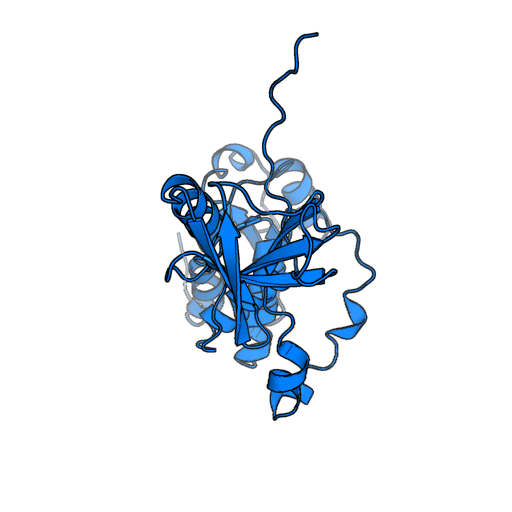 97 ARG A C 1
ATOM 705 O O . ARG A 1 97 ? 11.715 7.350 -21.726 1.00 66.12 97 ARG A O 1
ATOM 712 N N . THR A 1 98 ? 12.832 7.890 -19.837 1.00 80.00 98 THR A N 1
ATOM 713 C CA . THR A 1 98 ? 12.572 6.652 -19.097 1.00 80.00 98 THR A CA 1
ATOM 714 C C . THR A 1 98 ? 11.675 6.947 -17.900 1.00 80.00 98 THR A C 1
ATOM 716 O O . THR A 1 98 ? 11.987 7.800 -17.065 1.00 80.00 98 THR A O 1
ATOM 719 N N . ARG A 1 99 ? 10.542 6.251 -17.807 1.00 66.31 99 ARG A N 1
ATOM 720 C CA . ARG A 1 99 ? 9.636 6.300 -16.660 1.00 66.31 99 ARG A CA 1
ATOM 721 C C . ARG A 1 99 ? 9.525 4.916 -16.056 1.00 66.31 99 ARG A C 1
ATOM 723 O O . ARG A 1 99 ? 8.948 4.008 -16.638 1.00 66.31 99 ARG A O 1
ATOM 730 N N . ILE A 1 100 ? 10.056 4.792 -14.851 1.00 65.62 100 ILE A N 1
ATOM 731 C CA . ILE A 1 100 ? 9.888 3.600 -14.035 1.00 65.62 100 ILE A CA 1
ATOM 732 C C . ILE A 1 100 ? 8.564 3.753 -13.294 1.00 65.62 100 ILE A C 1
ATOM 734 O O . ILE A 1 100 ? 8.430 4.597 -12.403 1.00 65.62 100 ILE A O 1
ATOM 738 N N . ILE A 1 101 ? 7.571 2.979 -13.711 1.00 57.34 101 ILE A N 1
ATOM 739 C CA . ILE A 1 101 ? 6.239 2.994 -13.123 1.00 57.34 101 ILE A CA 1
ATOM 740 C C . ILE A 1 101 ? 6.089 1.714 -12.309 1.00 57.34 101 ILE A C 1
ATOM 742 O O . ILE A 1 101 ? 6.043 0.615 -12.861 1.00 57.34 101 ILE A O 1
ATOM 746 N N . ASP A 1 102 ? 5.995 1.860 -10.988 1.00 47.00 102 ASP A N 1
ATOM 747 C CA . ASP A 1 102 ? 5.583 0.756 -10.124 1.00 47.00 102 ASP A CA 1
ATOM 748 C C . ASP A 1 102 ? 4.122 0.446 -10.436 1.00 47.00 102 ASP A C 1
ATOM 750 O O . ASP A 1 102 ? 3.237 1.302 -10.298 1.00 47.00 102 ASP A O 1
ATOM 754 N N . LEU A 1 103 ? 3.869 -0.764 -10.916 1.00 48.75 10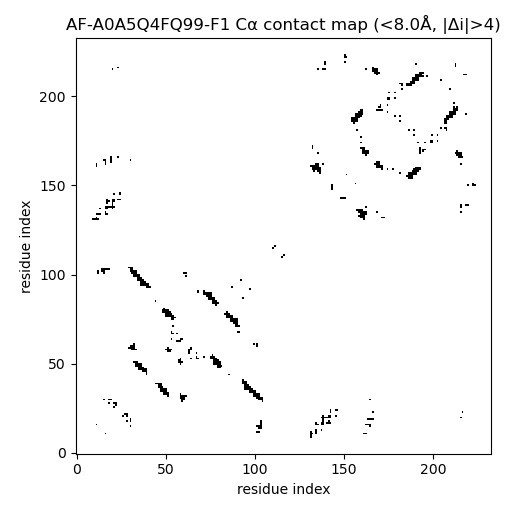3 LEU A N 1
ATOM 755 C CA . LEU A 1 103 ? 2.630 -1.060 -11.600 1.00 48.75 103 LEU A CA 1
ATOM 756 C C . LEU A 1 103 ? 1.971 -2.273 -10.958 1.00 48.75 103 LEU A C 1
ATOM 758 O O . LEU A 1 103 ? 2.477 -3.391 -10.975 1.00 48.75 103 LEU A O 1
ATOM 762 N N . ALA A 1 104 ? 0.771 -2.035 -10.439 1.00 43.16 104 ALA A N 1
ATOM 763 C CA . ALA A 1 104 ? -0.270 -3.044 -10.490 1.00 43.16 104 ALA A CA 1
ATOM 764 C C . ALA A 1 104 ? -0.748 -3.138 -11.943 1.00 43.16 104 ALA A C 1
ATOM 766 O O . ALA A 1 104 ? -1.243 -2.140 -12.471 1.00 43.16 104 ALA A O 1
ATOM 767 N N . PRO A 1 105 ? -0.549 -4.282 -12.608 1.00 34.97 105 PRO A N 1
ATOM 768 C CA . PRO A 1 105 ? -0.348 -4.361 -14.049 1.00 34.97 105 PRO A CA 1
ATOM 769 C C . PRO A 1 105 ? -1.494 -3.781 -14.892 1.00 34.97 105 PRO A C 1
ATOM 771 O O . PRO A 1 105 ? -2.658 -4.132 -14.706 1.00 34.97 105 PRO A O 1
ATOM 774 N N . GLN A 1 106 ? -1.149 -2.996 -15.927 1.00 36.59 106 GLN A N 1
ATOM 775 C CA . GLN A 1 106 ? -2.057 -2.563 -17.009 1.00 36.59 106 GLN A CA 1
ATOM 776 C C . GLN A 1 106 ? -2.631 -3.750 -17.828 1.00 36.59 106 GLN A C 1
ATOM 778 O O . GLN A 1 106 ? -3.430 -3.554 -18.739 1.00 36.59 106 GLN A O 1
ATOM 783 N N . GLY A 1 107 ? -2.292 -5.000 -17.489 1.00 38.97 107 GLY A N 1
ATOM 784 C CA . GLY A 1 107 ? -2.893 -6.222 -18.038 1.00 38.97 107 GLY A CA 1
ATOM 785 C C . GLY A 1 107 ? -4.309 -6.529 -17.528 1.00 38.97 107 GLY A C 1
ATOM 786 O O . GLY A 1 107 ? -4.898 -7.548 -17.896 1.00 38.97 107 GLY A O 1
ATOM 787 N N . MET A 1 108 ? -4.900 -5.658 -16.706 1.00 38.38 108 MET A N 1
ATOM 788 C CA . MET A 1 108 ? -6.252 -5.861 -16.192 1.00 38.38 108 MET A CA 1
ATOM 789 C C . MET A 1 108 ? -7.330 -5.940 -17.282 1.00 38.38 108 MET A C 1
ATOM 791 O O . MET A 1 108 ? -8.347 -6.573 -17.040 1.00 38.38 108 MET A O 1
ATOM 795 N N . HIS A 1 109 ? -7.149 -5.423 -18.502 1.00 38.28 109 HIS A N 1
ATOM 796 C CA . HIS A 1 109 ? -8.177 -5.625 -19.536 1.00 38.28 109 HIS A CA 1
ATOM 797 C C . HIS A 1 109 ? -8.323 -7.094 -19.977 1.00 38.28 109 HIS A C 1
ATOM 799 O O . HIS A 1 109 ? -9.435 -7.523 -20.285 1.00 38.28 109 HIS A O 1
ATOM 805 N N . ALA A 1 110 ? -7.238 -7.876 -19.944 1.00 35.72 110 ALA A N 1
ATOM 806 C CA . ALA A 1 110 ? -7.263 -9.303 -20.269 1.00 35.72 110 ALA A CA 1
ATOM 807 C C . ALA A 1 110 ? -7.674 -10.168 -19.061 1.00 35.72 110 ALA A C 1
ATOM 809 O O . ALA A 1 110 ? -8.415 -11.134 -19.227 1.00 35.72 110 ALA A O 1
ATOM 810 N N . ALA A 1 111 ? -7.273 -9.787 -17.841 1.00 36.41 111 ALA A N 1
ATOM 811 C CA . ALA A 1 111 ? -7.643 -10.496 -16.609 1.00 36.41 111 ALA A CA 1
ATOM 812 C C . ALA A 1 111 ? -9.094 -10.215 -16.149 1.00 36.41 111 ALA A C 1
ATOM 814 O O . ALA A 1 111 ? -9.772 -11.105 -15.633 1.00 36.41 111 ALA A O 1
ATOM 815 N N . ILE A 1 112 ? -9.613 -9.004 -16.391 1.00 36.59 112 ILE A N 1
ATOM 816 C CA . ILE A 1 112 ? -10.996 -8.606 -16.069 1.00 36.59 112 ILE A CA 1
ATOM 817 C C . ILE A 1 112 ? -12.003 -9.176 -17.075 1.00 36.59 112 ILE A C 1
ATOM 819 O O . ILE A 1 112 ? -13.174 -9.278 -16.739 1.00 36.59 112 ILE A O 1
ATOM 823 N N . GLY A 1 113 ? -11.586 -9.631 -18.263 1.00 35.94 113 GLY A N 1
ATOM 824 C CA . GLY A 1 113 ? -12.488 -10.252 -19.248 1.00 35.94 113 GLY A CA 1
ATOM 825 C C . GLY A 1 113 ? -13.182 -11.541 -18.770 1.00 35.94 113 GLY A C 1
ATOM 826 O O . GLY A 1 113 ? -14.118 -12.008 -19.416 1.00 35.94 113 GLY A O 1
ATOM 827 N N . GLY A 1 114 ? -12.741 -12.104 -17.641 1.00 46.12 114 GLY A N 1
ATOM 828 C CA . GLY A 1 114 ? -13.351 -13.250 -16.969 1.00 46.12 114 GLY A CA 1
ATOM 829 C C . GLY A 1 114 ? -14.220 -12.875 -15.749 1.00 46.12 114 GLY A C 1
ATOM 830 O O . GLY A 1 114 ? -14.763 -11.770 -15.675 1.00 46.12 114 GLY A O 1
ATOM 831 N N . PRO A 1 115 ? -14.380 -13.776 -14.757 1.00 38.28 115 PRO A N 1
ATOM 832 C CA . PRO A 1 115 ? -15.288 -13.606 -13.608 1.00 38.28 115 PRO A CA 1
ATOM 833 C C . PRO A 1 115 ? -15.033 -12.357 -12.735 1.00 38.28 115 PRO A C 1
ATOM 835 O O . PRO A 1 115 ? -15.873 -12.014 -11.904 1.00 38.28 115 PRO A O 1
ATOM 838 N N . PHE A 1 116 ? -13.927 -11.643 -12.960 1.00 41.00 116 PHE A N 1
ATOM 839 C CA . PHE A 1 116 ? -13.532 -10.408 -12.279 1.00 41.00 116 PHE A CA 1
ATOM 840 C C . PHE A 1 116 ? -14.254 -9.137 -12.777 1.00 41.00 116 PHE A C 1
ATOM 842 O O . PHE A 1 116 ? -14.156 -8.093 -12.137 1.00 41.00 116 PHE A O 1
ATOM 849 N N . THR A 1 117 ? -15.062 -9.211 -13.845 1.00 38.59 117 THR A N 1
ATOM 850 C CA . THR A 1 117 ? -15.971 -8.118 -14.279 1.00 38.59 117 THR A CA 1
ATOM 851 C C . THR A 1 117 ? -17.000 -7.693 -13.219 1.00 38.59 117 THR A C 1
ATOM 853 O O . THR A 1 117 ? -17.554 -6.597 -13.312 1.00 38.59 117 THR A O 1
ATOM 856 N N . ARG A 1 118 ? -17.269 -8.523 -12.199 1.00 40.53 118 ARG A N 1
ATOM 857 C CA . ARG A 1 118 ? -18.210 -8.198 -11.108 1.00 40.53 118 ARG A CA 1
ATOM 858 C C . ARG A 1 118 ? -17.673 -7.177 -10.103 1.00 40.53 118 ARG A C 1
ATOM 860 O O . ARG A 1 118 ? -18.470 -6.592 -9.381 1.00 40.53 118 ARG A O 1
ATOM 867 N N . LEU A 1 119 ? -16.369 -6.898 -10.103 1.00 47.97 119 LEU A N 1
ATOM 868 C CA . LEU A 1 119 ? -15.727 -5.885 -9.252 1.00 47.97 119 LEU A CA 1
ATOM 869 C C . LEU A 1 119 ? -15.901 -4.455 -9.805 1.00 47.97 119 LEU A C 1
ATOM 871 O O . LEU A 1 119 ? -15.036 -3.599 -9.643 1.00 47.97 119 LEU A O 1
ATOM 875 N N . ALA A 1 120 ? -17.011 -4.184 -10.496 1.00 36.00 120 ALA A N 1
ATOM 876 C CA . ALA A 1 120 ? -17.346 -2.877 -11.049 1.00 36.00 120 ALA A CA 1
ATOM 877 C C . ALA A 1 120 ? -17.725 -1.895 -9.921 1.00 36.00 120 ALA A C 1
ATOM 879 O O . ALA A 1 120 ? -18.904 -1.715 -9.618 1.00 36.00 120 ALA A O 1
ATOM 880 N N . PRO A 1 121 ? -16.720 -1.274 -9.277 1.00 40.25 121 PRO A N 1
ATOM 881 C CA . PRO A 1 121 ? -16.594 0.178 -9.336 1.00 40.25 121 PRO A CA 1
ATOM 882 C C . PRO A 1 121 ? -15.130 0.669 -9.428 1.00 40.25 121 PRO A C 1
ATOM 884 O O . PRO A 1 121 ? -14.808 1.741 -8.925 1.00 40.25 121 PRO A O 1
ATOM 887 N N . VAL A 1 122 ? -14.229 -0.035 -10.128 1.00 40.97 122 VAL A N 1
ATOM 888 C CA . VAL A 1 122 ? -12.849 0.465 -10.385 1.00 40.97 122 VAL A CA 1
ATOM 889 C C . VAL A 1 122 ? -12.834 1.785 -11.195 1.00 40.97 122 VAL A C 1
ATOM 891 O O . VAL A 1 122 ? -11.893 2.572 -11.122 1.00 40.97 122 VAL A O 1
ATOM 894 N N . ALA A 1 123 ? -13.917 2.109 -11.911 1.00 33.03 123 ALA A N 1
ATOM 895 C CA . ALA A 1 123 ? -14.058 3.366 -12.653 1.00 33.03 123 ALA A CA 1
ATOM 896 C C . ALA A 1 123 ? -14.275 4.620 -11.769 1.00 33.03 123 ALA A C 1
ATOM 898 O O . ALA A 1 123 ? -14.075 5.733 -12.256 1.00 33.03 123 ALA A O 1
ATOM 899 N N . TRP A 1 124 ? -14.644 4.474 -10.488 1.00 31.47 124 TRP A N 1
ATOM 900 C CA . TRP A 1 124 ? -14.865 5.604 -9.563 1.00 31.47 124 TRP A CA 1
ATOM 901 C C . TRP A 1 124 ? -13.553 6.226 -9.030 1.00 31.47 124 TRP A C 1
ATOM 903 O O . TRP A 1 124 ? -13.558 7.352 -8.538 1.00 31.47 124 TRP A O 1
ATOM 913 N N . PHE A 1 125 ? -12.416 5.531 -9.170 1.00 36.50 125 PHE A N 1
ATOM 914 C CA . PHE A 1 125 ? -11.127 5.895 -8.558 1.00 36.50 125 PHE A CA 1
ATOM 915 C C . PHE A 1 125 ? -10.332 6.985 -9.301 1.00 36.50 125 PHE A C 1
ATOM 917 O O . PHE A 1 125 ? -9.377 7.530 -8.759 1.00 36.50 125 PHE A O 1
ATOM 924 N N . ARG A 1 126 ? -10.725 7.382 -10.521 1.00 33.09 126 ARG A N 1
ATOM 925 C CA . ARG A 1 126 ? -9.943 8.316 -11.367 1.00 33.09 126 ARG A CA 1
ATOM 926 C C . ARG A 1 126 ? -9.953 9.788 -10.911 1.00 33.09 126 ARG A C 1
ATOM 928 O O . ARG A 1 126 ? -9.438 10.637 -11.635 1.00 33.09 126 ARG A O 1
ATOM 935 N N . SER A 1 127 ? -10.523 10.121 -9.751 1.00 30.50 127 SER A N 1
ATOM 936 C CA . SER A 1 127 ? -10.712 11.523 -9.332 1.00 30.50 127 SER A CA 1
ATOM 937 C C . SER A 1 127 ? -10.583 11.800 -7.830 1.00 30.50 127 SER A C 1
ATOM 939 O O . SER A 1 127 ? -11.123 12.795 -7.348 1.00 30.50 127 SER A O 1
ATOM 941 N N . LEU A 1 128 ? -9.845 10.981 -7.076 1.00 28.00 128 LEU A N 1
ATOM 942 C CA . LEU A 1 128 ? -9.587 11.256 -5.663 1.00 28.00 128 LEU A CA 1
ATOM 943 C C . LEU A 1 128 ? -8.129 11.672 -5.441 1.00 28.00 128 LEU A C 1
A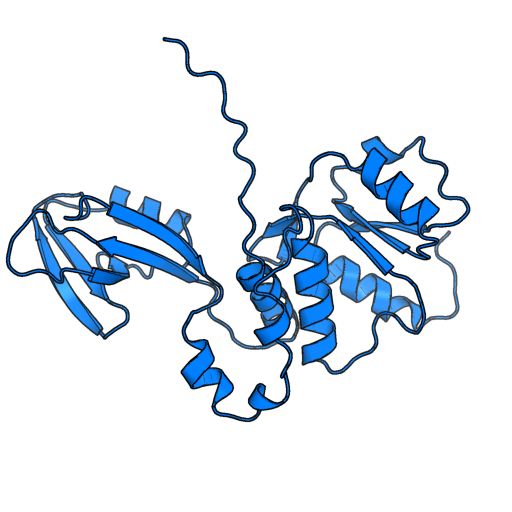TOM 945 O O . LEU A 1 128 ? -7.201 10.890 -5.573 1.00 28.00 128 LEU A O 1
ATOM 949 N N . SER A 1 129 ? -7.930 12.940 -5.078 1.00 28.64 129 SER A N 1
ATOM 950 C CA . SER A 1 129 ? -6.650 13.453 -4.580 1.00 28.64 129 SER A CA 1
ATOM 951 C C . SER A 1 129 ? -6.467 13.022 -3.118 1.00 28.64 129 SER A C 1
ATOM 953 O O . SER A 1 129 ? -6.504 13.852 -2.209 1.00 28.64 129 SER A O 1
ATOM 955 N N . LEU A 1 130 ? -6.337 11.718 -2.873 1.00 38.00 130 LEU A N 1
ATOM 956 C CA . LEU A 1 130 ? -6.026 11.160 -1.559 1.00 38.00 130 LEU A CA 1
ATOM 957 C C . LEU A 1 130 ? -4.500 11.111 -1.416 1.00 38.00 130 LEU A C 1
ATOM 959 O O . LEU A 1 130 ? -3.796 10.582 -2.266 1.00 38.00 130 LEU A O 1
ATOM 963 N N . GLY A 1 131 ? -3.953 11.737 -0.370 1.00 45.81 131 GLY A N 1
ATOM 964 C CA . GLY A 1 131 ? -2.499 11.796 -0.167 1.00 45.81 131 GLY A CA 1
ATOM 965 C C . GLY A 1 131 ? -1.848 10.407 -0.062 1.00 45.81 131 GLY A C 1
ATOM 966 O O . GLY A 1 131 ? -2.521 9.430 0.260 1.00 45.81 131 GLY A O 1
ATOM 967 N N . SER A 1 132 ? -0.524 10.338 -0.235 1.00 50.88 132 SER A N 1
ATOM 968 C CA . SER A 1 132 ? 0.320 9.120 -0.298 1.00 50.88 132 SER A CA 1
ATOM 969 C C . SER A 1 132 ? 0.224 8.134 0.880 1.00 50.88 132 SER A C 1
ATOM 971 O O . SER A 1 132 ? 0.861 7.091 0.874 1.00 50.88 132 SER A O 1
ATOM 973 N N . SER A 1 133 ? -0.554 8.435 1.914 1.00 60.69 133 SER A N 1
ATOM 974 C CA . SER A 1 133 ? -0.638 7.668 3.154 1.00 60.69 133 SER A CA 1
ATOM 975 C C . SER A 1 133 ? -1.838 6.727 3.260 1.00 60.69 133 SER A C 1
ATOM 977 O O . SER A 1 133 ? -2.100 6.236 4.354 1.00 60.69 133 SER A O 1
ATOM 979 N N . HIS A 1 134 ? -2.624 6.559 2.196 1.00 75.56 134 HIS A N 1
ATOM 980 C CA . HIS A 1 134 ? -3.835 5.724 2.212 1.00 75.56 134 HIS A CA 1
ATOM 981 C C . HIS A 1 134 ? -3.613 4.323 1.623 1.00 75.56 134 HIS A C 1
ATOM 983 O O . HIS A 1 134 ? -4.552 3.531 1.606 1.00 75.56 134 HIS A O 1
ATOM 989 N N . GLY A 1 135 ? -2.396 3.998 1.169 1.00 81.38 135 GLY A N 1
ATOM 990 C CA . GLY A 1 135 ? -2.099 2.739 0.483 1.00 81.38 135 GLY A CA 1
ATOM 991 C C . GLY A 1 135 ? -2.498 1.506 1.291 1.00 81.38 135 GLY A C 1
ATOM 992 O O . GLY A 1 135 ? -3.184 0.633 0.773 1.00 81.38 135 GLY A O 1
ATOM 993 N N . MET A 1 136 ? -2.193 1.474 2.589 1.00 90.94 136 MET A N 1
ATOM 994 C CA . MET A 1 136 ? -2.616 0.368 3.454 1.00 90.94 136 MET A CA 1
ATOM 995 C C . MET A 1 136 ? -4.143 0.176 3.465 1.00 90.94 136 MET A C 1
ATOM 997 O O . MET A 1 136 ? -4.619 -0.950 3.352 1.00 90.94 136 MET A O 1
ATOM 1001 N N . MET A 1 137 ? -4.923 1.261 3.550 1.00 89.31 137 MET A N 1
ATOM 1002 C CA . MET A 1 137 ? -6.388 1.161 3.561 1.00 89.31 137 MET A CA 1
ATOM 1003 C C . MET A 1 137 ? -6.948 0.716 2.212 1.00 89.31 137 MET A C 1
ATOM 1005 O O . MET A 1 137 ? -7.894 -0.064 2.179 1.00 89.31 137 MET A O 1
ATOM 1009 N N . VAL A 1 138 ? -6.355 1.157 1.099 1.00 85.69 138 VAL A N 1
ATOM 1010 C CA . VAL A 1 138 ? -6.727 0.678 -0.242 1.00 85.69 138 VAL A CA 1
ATOM 1011 C C . VAL A 1 138 ? -6.465 -0.823 -0.373 1.00 85.69 138 VAL A C 1
ATOM 1013 O O . VAL A 1 138 ? -7.330 -1.557 -0.856 1.00 85.69 138 VAL A O 1
ATOM 1016 N N . ALA A 1 139 ? -5.313 -1.295 0.103 1.00 88.62 139 ALA A N 1
ATOM 1017 C CA . ALA A 1 139 ? -4.968 -2.711 0.085 1.00 88.62 139 ALA A CA 1
ATOM 1018 C C . ALA A 1 139 ? -5.920 -3.548 0.954 1.00 88.62 139 ALA A C 1
ATOM 1020 O O . ALA A 1 139 ? -6.439 -4.560 0.489 1.00 88.62 139 ALA A O 1
ATOM 1021 N N . LEU A 1 140 ? -6.221 -3.087 2.172 1.00 90.62 140 LEU A N 1
ATOM 1022 C CA . LEU A 1 140 ? -7.147 -3.751 3.091 1.00 90.62 140 LEU A CA 1
ATOM 1023 C C . LEU A 1 140 ? -8.566 -3.846 2.522 1.00 90.62 140 LEU A C 1
ATOM 1025 O O . LEU A 1 140 ? -9.174 -4.913 2.556 1.00 90.62 140 LEU A O 1
ATOM 1029 N N . MET A 1 141 ? -9.079 -2.754 1.950 1.00 86.06 141 MET A N 1
ATOM 1030 C CA . MET A 1 141 ? -10.387 -2.767 1.290 1.00 86.06 141 MET A CA 1
ATOM 1031 C C . MET A 1 141 ? -10.396 -3.716 0.094 1.00 86.06 141 MET A C 1
ATOM 1033 O O . MET A 1 141 ? -11.362 -4.446 -0.100 1.00 86.06 141 MET A O 1
ATOM 1037 N N . THR A 1 142 ? -9.322 -3.736 -0.697 1.00 82.88 142 THR A N 1
ATOM 1038 C CA . THR A 1 142 ? -9.237 -4.627 -1.857 1.00 82.88 142 THR A CA 1
ATOM 1039 C C . THR A 1 142 ? -9.212 -6.089 -1.429 1.00 82.88 142 THR A C 1
ATOM 1041 O O . THR A 1 142 ? -9.943 -6.888 -2.004 1.00 82.88 142 THR A O 1
ATOM 1044 N N . TYR A 1 143 ? -8.438 -6.430 -0.396 1.00 88.56 143 TYR A N 1
ATOM 1045 C CA . TYR A 1 143 ? -8.449 -7.763 0.201 1.00 88.56 143 TYR A CA 1
ATOM 1046 C C . TYR A 1 143 ? -9.874 -8.171 0.595 1.00 88.56 143 TYR A C 1
ATOM 1048 O O . TYR A 1 143 ? -10.371 -9.167 0.076 1.00 88.56 143 TYR A O 1
ATOM 1056 N N . ALA A 1 144 ? -10.555 -7.356 1.413 1.00 83.94 144 ALA A N 1
ATOM 1057 C CA . ALA A 1 144 ? -11.912 -7.626 1.898 1.00 83.94 144 ALA A CA 1
ATOM 1058 C C . ALA A 1 144 ? -12.912 -7.870 0.753 1.00 83.94 144 ALA A C 1
ATOM 1060 O O . ALA A 1 144 ? -13.722 -8.789 0.812 1.00 83.94 144 ALA A O 1
ATOM 1061 N N . GLN A 1 145 ? -12.819 -7.082 -0.324 1.00 82.38 145 GLN A N 1
ATOM 1062 C CA . GLN A 1 145 ? -13.663 -7.246 -1.512 1.00 82.38 145 GLN A CA 1
ATOM 1063 C C . GLN A 1 145 ? -13.365 -8.533 -2.291 1.00 82.38 145 GLN A C 1
ATOM 1065 O O . GLN A 1 145 ? -14.278 -9.129 -2.853 1.00 82.38 145 GLN A O 1
ATOM 1070 N N . VAL A 1 146 ? -12.102 -8.959 -2.361 1.00 81.69 146 VAL A N 1
ATOM 1071 C CA . VAL A 1 146 ? -11.710 -10.174 -3.090 1.00 81.69 146 VAL A CA 1
ATOM 1072 C C . VAL A 1 146 ? -12.130 -11.432 -2.340 1.00 81.69 146 VAL A C 1
ATOM 1074 O O . VAL A 1 146 ? -12.583 -12.382 -2.975 1.00 81.69 146 VAL A O 1
ATOM 1077 N N . VAL A 1 147 ? -11.993 -11.438 -1.012 1.00 85.31 147 VAL A N 1
ATOM 1078 C CA . VAL A 1 147 ? -12.430 -12.567 -0.175 1.00 85.31 147 VAL A CA 1
ATOM 1079 C C . VAL A 1 147 ? -13.939 -12.554 0.105 1.00 85.31 147 VAL A C 1
ATOM 1081 O O . VAL A 1 147 ? -14.449 -13.513 0.671 1.00 85.31 147 VAL A O 1
ATOM 1084 N N . ASP A 1 148 ? -14.648 -11.506 -0.333 1.00 84.94 148 ASP A N 1
ATOM 1085 C CA . ASP A 1 148 ? -16.082 -11.278 -0.093 1.00 84.94 148 ASP A CA 1
ATOM 1086 C C . ASP A 1 148 ? -16.444 -11.288 1.407 1.00 84.94 148 ASP A C 1
ATOM 1088 O O . ASP A 1 148 ? -17.460 -11.841 1.828 1.00 84.94 148 ASP A O 1
ATOM 1092 N N . GLU A 1 149 ? -15.593 -10.667 2.233 1.00 81.25 149 GLU A N 1
ATOM 1093 C CA . GLU A 1 149 ? -15.780 -10.567 3.684 1.00 81.25 149 GLU A CA 1
ATOM 1094 C C . GLU A 1 149 ? -16.011 -9.120 4.136 1.00 81.25 149 GLU A C 1
ATOM 1096 O O . GLU A 1 149 ? -15.278 -8.195 3.774 1.00 81.25 149 GLU A O 1
ATOM 1101 N N . ASP A 1 150 ? -16.996 -8.921 5.016 1.00 83.31 150 ASP A N 1
ATOM 1102 C CA . ASP A 1 150 ? -17.137 -7.673 5.767 1.00 83.31 150 ASP A CA 1
ATOM 1103 C C . ASP A 1 150 ? -16.183 -7.676 6.970 1.00 83.31 150 ASP A C 1
ATOM 1105 O O . ASP A 1 150 ? -16.551 -8.057 8.081 1.00 83.31 150 ASP A O 1
ATOM 1109 N N . LEU A 1 151 ? -14.942 -7.230 6.755 1.00 83.56 151 LEU A N 1
ATOM 1110 C CA . LEU A 1 151 ? -13.964 -7.054 7.838 1.00 83.56 151 LEU A CA 1
ATOM 1111 C C . LEU A 1 151 ? -14.331 -5.910 8.801 1.00 83.56 151 LEU A C 1
ATOM 1113 O O . LEU A 1 151 ? -13.877 -5.882 9.951 1.00 83.56 151 LEU A O 1
ATOM 1117 N N . ALA A 1 152 ? -15.149 -4.953 8.349 1.00 82.19 152 ALA A N 1
ATOM 1118 C CA . ALA A 1 152 ? -15.567 -3.832 9.178 1.00 82.19 152 ALA A CA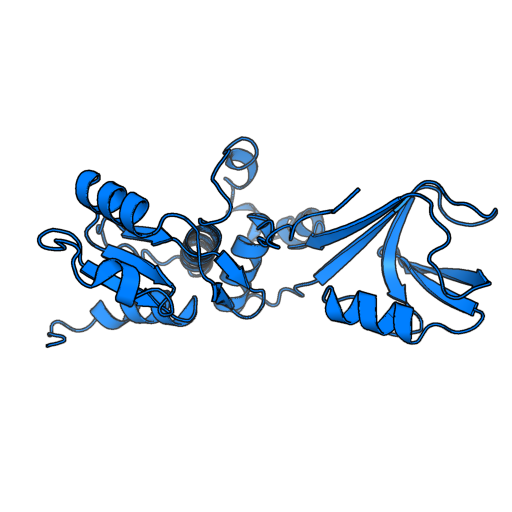 1
ATOM 1119 C C . ALA A 1 152 ? -16.571 -4.278 10.241 1.00 82.19 152 ALA A C 1
ATOM 1121 O O . ALA A 1 152 ? -16.477 -3.831 11.386 1.00 82.19 152 ALA A O 1
ATOM 1122 N N . ARG A 1 153 ? -17.484 -5.195 9.900 1.00 85.44 153 ARG A N 1
ATOM 1123 C CA . ARG A 1 153 ? -18.500 -5.753 10.811 1.00 85.44 153 ARG A CA 1
ATOM 1124 C C . ARG A 1 153 ? -19.313 -4.654 11.501 1.00 85.44 153 ARG A C 1
ATOM 1126 O O . ARG A 1 153 ? -19.559 -4.687 12.704 1.00 85.44 153 ARG A O 1
ATOM 1133 N N . GLY A 1 154 ? -19.669 -3.624 10.736 1.00 78.81 154 GLY A N 1
ATOM 1134 C CA . GLY A 1 154 ? -20.377 -2.440 11.233 1.00 78.81 154 GLY A CA 1
ATOM 1135 C C . GLY A 1 154 ? -19.521 -1.412 11.987 1.00 78.81 154 GLY A C 1
ATOM 1136 O O . GLY A 1 154 ? -20.064 -0.386 12.392 1.00 78.81 154 GLY A O 1
ATOM 1137 N N . ARG A 1 155 ? -18.208 -1.634 12.149 1.00 85.00 155 ARG A N 1
ATOM 1138 C CA . ARG A 1 155 ? -17.275 -0.671 12.757 1.00 85.00 155 ARG A CA 1
ATOM 1139 C C . ARG A 1 155 ? -16.824 0.385 11.754 1.00 85.00 155 ARG A C 1
ATOM 1141 O O . ARG A 1 155 ? -16.582 0.105 10.580 1.00 85.00 155 ARG A O 1
ATOM 1148 N N . HIS A 1 156 ? -16.625 1.605 12.229 1.00 82.06 156 HIS A N 1
ATOM 1149 C CA . HIS A 1 156 ? -15.991 2.684 11.489 1.00 82.06 156 HIS A CA 1
ATOM 1150 C C . HIS A 1 156 ? -14.468 2.574 11.605 1.00 82.06 156 HIS A C 1
ATOM 1152 O O . HIS A 1 156 ? -13.866 3.007 12.588 1.00 82.06 156 HIS A O 1
ATOM 1158 N N . ILE A 1 157 ? -13.833 2.007 10.581 1.00 86.00 157 ILE A N 1
ATOM 1159 C CA . ILE A 1 157 ? -12.381 1.807 10.549 1.00 86.00 157 ILE A CA 1
ATOM 1160 C C . ILE A 1 157 ? -11.706 2.982 9.842 1.00 86.00 157 ILE A C 1
ATOM 1162 O O . ILE A 1 157 ? -11.970 3.270 8.674 1.00 86.00 157 ILE A O 1
ATOM 1166 N N . ALA A 1 158 ? -10.783 3.634 10.542 1.00 87.81 158 ALA A N 1
ATOM 1167 C CA . ALA A 1 158 ? -9.804 4.533 9.958 1.00 87.81 158 ALA A CA 1
ATOM 1168 C C . ALA A 1 158 ? -8.449 3.826 9.838 1.00 87.81 158 ALA A C 1
ATOM 1170 O O . ALA A 1 158 ? -8.114 2.921 10.602 1.00 87.81 158 ALA A O 1
ATOM 1171 N N . GLY A 1 159 ? -7.618 4.286 8.909 1.00 86.94 159 GLY A N 1
ATOM 1172 C CA . GLY A 1 159 ? -6.245 3.818 8.831 1.00 86.94 159 GLY A CA 1
ATOM 1173 C C . GLY A 1 159 ? -5.367 4.724 7.995 1.00 86.94 159 GLY A C 1
ATOM 1174 O O . GLY A 1 159 ? -5.833 5.472 7.133 1.00 86.94 159 GLY A O 1
ATOM 1175 N N . THR A 1 160 ? -4.075 4.671 8.277 1.00 86.69 160 THR A N 1
ATOM 1176 C CA . THR A 1 160 ? -3.040 5.367 7.523 1.00 86.69 160 THR A CA 1
ATOM 1177 C C . THR A 1 160 ? -1.799 4.492 7.464 1.00 86.69 160 THR A C 1
ATOM 1179 O O . THR A 1 160 ? -1.531 3.720 8.373 1.00 86.69 160 THR A O 1
ATOM 1182 N N . GLY A 1 161 ? -1.019 4.652 6.408 1.00 86.56 161 GLY A N 1
ATOM 1183 C CA . GLY A 1 161 ? 0.183 3.871 6.179 1.00 86.56 161 GLY A CA 1
ATOM 1184 C C . GLY A 1 161 ? 0.469 3.821 4.692 1.00 86.56 161 GLY A C 1
ATOM 1185 O O . GLY A 1 161 ? -0.439 3.586 3.887 1.00 86.56 161 GLY A O 1
ATOM 1186 N N . ALA A 1 162 ? 1.718 4.087 4.332 1.00 84.31 162 ALA A N 1
ATOM 1187 C CA . ALA A 1 162 ? 2.210 3.678 3.030 1.00 84.31 162 ALA A CA 1
ATOM 1188 C C . ALA A 1 162 ? 2.331 2.141 3.035 1.00 84.31 162 ALA A C 1
ATOM 1190 O O . ALA A 1 162 ? 2.517 1.555 4.095 1.00 84.31 162 ALA A O 1
ATOM 1191 N N . ILE A 1 163 ? 2.157 1.474 1.897 1.00 78.38 163 ILE A N 1
ATOM 1192 C CA . ILE A 1 163 ? 2.326 0.020 1.780 1.00 78.38 163 ILE A CA 1
ATOM 1193 C C . ILE A 1 163 ? 3.370 -0.366 0.722 1.00 78.38 163 ILE A C 1
ATOM 1195 O O . ILE A 1 163 ? 3.384 0.207 -0.370 1.00 78.38 163 ILE A O 1
ATOM 1199 N N . ARG A 1 164 ? 4.242 -1.327 1.041 1.00 76.75 164 ARG A N 1
ATOM 1200 C CA . ARG A 1 164 ? 5.236 -1.910 0.120 1.00 76.75 164 ARG A CA 1
ATOM 1201 C C . ARG A 1 164 ? 4.681 -3.147 -0.582 1.00 76.75 164 ARG A C 1
ATOM 1203 O O . ARG A 1 164 ? 3.749 -3.780 -0.098 1.00 76.75 164 ARG A O 1
ATOM 1210 N N . GLY A 1 165 ? 5.305 -3.543 -1.694 1.00 69.62 165 GLY A N 1
ATOM 1211 C CA . GLY A 1 165 ? 4.919 -4.730 -2.472 1.00 69.62 165 GLY A CA 1
ATOM 1212 C C . GLY A 1 165 ? 4.941 -6.058 -1.698 1.00 69.62 165 GLY A C 1
ATOM 1213 O O . GLY A 1 165 ? 4.319 -7.028 -2.120 1.00 69.62 165 GLY A O 1
ATOM 1214 N N . ASP A 1 166 ? 5.638 -6.129 -0.566 1.00 75.81 166 ASP A N 1
ATOM 1215 C CA . ASP A 1 166 ? 5.644 -7.285 0.338 1.00 75.81 166 ASP A CA 1
ATOM 1216 C C . ASP A 1 166 ? 4.512 -7.263 1.383 1.00 75.81 166 ASP A C 1
ATOM 1218 O O . ASP A 1 166 ? 4.316 -8.256 2.074 1.00 75.81 166 ASP A O 1
ATOM 1222 N N . GLY A 1 167 ? 3.732 -6.180 1.455 1.00 84.00 167 GLY A N 1
ATOM 1223 C CA . GLY A 1 167 ? 2.678 -5.975 2.448 1.00 84.00 167 GLY A CA 1
ATOM 1224 C C . GLY A 1 167 ? 3.114 -5.172 3.675 1.00 84.00 167 GLY A C 1
ATOM 1225 O O . GLY A 1 167 ? 2.271 -4.903 4.528 1.00 84.00 167 GLY A O 1
ATOM 1226 N N . THR A 1 168 ? 4.381 -4.757 3.773 1.00 87.88 168 THR A N 1
ATOM 1227 C CA . THR A 1 168 ? 4.888 -3.936 4.885 1.00 87.88 168 THR A CA 1
ATOM 1228 C C . THR A 1 168 ? 4.235 -2.556 4.899 1.00 87.88 168 THR A C 1
ATOM 1230 O O . THR A 1 168 ? 4.110 -1.913 3.853 1.00 87.88 168 THR A O 1
ATOM 1233 N N . VAL A 1 169 ? 3.859 -2.085 6.087 1.00 90.94 169 VAL A N 1
ATOM 1234 C CA . VAL A 1 169 ? 3.289 -0.760 6.340 1.00 90.94 169 VAL A CA 1
ATOM 1235 C C . VAL A 1 169 ? 4.400 0.213 6.732 1.00 90.94 169 VAL A C 1
ATOM 1237 O O . VAL A 1 169 ? 5.117 0.011 7.706 1.00 90.94 169 VAL A O 1
ATOM 1240 N N . GLU A 1 170 ? 4.531 1.297 5.978 1.00 84.44 170 GLU A N 1
ATOM 1241 C CA . GLU A 1 170 ? 5.578 2.303 6.137 1.00 84.44 170 GLU A CA 1
ATOM 1242 C C . GLU A 1 170 ? 5.064 3.589 6.785 1.00 84.44 170 GLU A C 1
ATOM 1244 O O . GLU A 1 170 ? 3.899 3.991 6.634 1.00 84.44 170 GLU A O 1
ATOM 1249 N N . ARG A 1 171 ? 5.998 4.286 7.441 1.00 88.12 171 ARG A N 1
ATOM 1250 C CA . ARG A 1 171 ? 5.832 5.627 7.996 1.00 88.12 171 ARG A CA 1
ATOM 1251 C C . ARG A 1 171 ? 5.162 6.611 7.051 1.00 88.12 171 ARG A C 1
ATOM 1253 O O . ARG A 1 171 ? 5.422 6.693 5.852 1.00 88.12 171 ARG A O 1
ATOM 1260 N N . ILE A 1 172 ? 4.360 7.472 7.665 1.00 83.12 172 ILE A N 1
ATOM 1261 C CA . ILE A 1 172 ? 3.627 8.549 7.015 1.00 83.12 172 ILE A CA 1
ATOM 1262 C C . ILE A 1 172 ? 3.866 9.886 7.710 1.00 83.12 172 ILE A C 1
ATOM 1264 O O . ILE A 1 172 ? 4.208 9.973 8.889 1.00 83.12 172 ILE A O 1
ATOM 1268 N N . GLY A 1 173 ? 3.635 10.969 6.971 1.00 80.06 173 GLY A N 1
ATOM 1269 C CA . GLY A 1 173 ? 3.616 12.312 7.539 1.00 80.06 173 GLY A CA 1
ATOM 1270 C C . GLY A 1 173 ? 2.314 12.610 8.288 1.00 80.06 173 GLY A C 1
ATOM 1271 O O . GLY A 1 173 ? 1.220 12.239 7.839 1.00 80.06 173 GLY A O 1
ATOM 1272 N N . GLY A 1 174 ? 2.434 13.345 9.397 1.00 85.88 174 GLY A N 1
ATOM 1273 C CA . GLY A 1 174 ? 1.302 13.955 10.098 1.00 85.88 174 GLY A CA 1
ATOM 1274 C C . GLY A 1 174 ? 0.410 12.974 10.860 1.00 85.88 174 GLY A C 1
ATOM 1275 O O . GLY A 1 174 ? -0.796 13.216 10.950 1.00 85.88 174 GLY A O 1
ATOM 1276 N N . LEU A 1 175 ? 0.974 11.890 11.408 1.00 88.50 175 LEU A N 1
ATOM 1277 C CA . LEU A 1 175 ? 0.215 10.880 12.150 1.00 88.50 175 LEU A CA 1
ATOM 1278 C C . LEU A 1 175 ? -0.646 11.478 13.286 1.00 88.50 175 LEU A C 1
ATOM 1280 O O . LEU A 1 175 ? -1.844 11.189 13.307 1.00 88.50 175 LEU A O 1
ATOM 1284 N N . PRO A 1 176 ? -0.155 12.402 14.142 1.00 90.19 176 PRO A N 1
ATOM 1285 C CA . PRO A 1 176 ? -0.991 12.994 15.195 1.00 90.19 176 PRO A CA 1
ATOM 1286 C C . PRO A 1 176 ? -2.207 13.768 14.663 1.00 90.19 176 PRO A C 1
ATOM 1288 O O . PRO A 1 176 ? -3.293 13.739 15.247 1.00 90.19 176 PRO A O 1
ATOM 1291 N N . ALA A 1 177 ? -2.056 14.460 13.527 1.00 86.44 177 ALA A N 1
ATOM 1292 C CA . ALA A 1 177 ? -3.153 15.200 12.907 1.00 86.44 177 ALA A CA 1
ATOM 1293 C C . ALA A 1 177 ? -4.225 14.254 12.342 1.00 86.44 177 ALA A C 1
ATOM 1295 O O . ALA A 1 177 ? -5.419 14.535 12.475 1.00 86.44 177 ALA A O 1
ATOM 1296 N N . LYS A 1 178 ? -3.803 13.121 11.768 1.00 87.50 178 LYS A N 1
ATOM 1297 C CA . LYS A 1 178 ? -4.688 12.061 11.265 1.00 87.50 178 LYS A CA 1
ATOM 1298 C C . LYS A 1 178 ? -5.386 11.313 12.391 1.00 87.50 178 LYS A C 1
ATOM 1300 O O . LYS A 1 178 ? -6.594 11.126 12.306 1.00 87.50 178 LYS A O 1
ATOM 1305 N N . ALA A 1 179 ? -4.688 11.008 13.484 1.00 87.94 179 ALA A N 1
ATOM 1306 C CA . ALA A 1 179 ? -5.307 10.440 14.679 1.00 87.94 179 ALA A CA 1
ATOM 1307 C C . ALA A 1 179 ? -6.399 11.362 15.236 1.00 87.94 179 ALA A C 1
ATOM 1309 O O . ALA A 1 179 ? -7.524 10.935 15.497 1.00 87.94 179 ALA A O 1
ATOM 1310 N N . LYS A 1 180 ? -6.133 12.673 15.292 1.00 85.75 180 LYS A N 1
ATOM 1311 C CA . LYS A 1 180 ? -7.145 13.670 15.670 1.00 85.75 180 LYS A CA 1
ATOM 1312 C C . LYS A 1 180 ? -8.314 13.740 14.680 1.00 85.75 180 LYS A C 1
ATOM 1314 O O . LYS A 1 180 ? -9.420 14.110 15.073 1.00 85.75 180 LYS A O 1
ATOM 1319 N N . ALA A 1 181 ? -8.087 13.474 13.395 1.00 84.38 181 ALA A N 1
ATOM 1320 C CA . ALA A 1 181 ? -9.152 13.406 12.397 1.00 84.38 181 ALA A CA 1
ATOM 1321 C C . ALA A 1 181 ? -10.013 12.148 12.589 1.00 84.38 181 ALA A C 1
ATOM 1323 O O . ALA A 1 181 ? -11.227 12.288 12.685 1.00 84.38 181 ALA A O 1
ATOM 1324 N N . ALA A 1 182 ? -9.399 10.974 12.764 1.00 85.19 182 ALA A N 1
ATOM 1325 C CA . ALA A 1 182 ? -10.088 9.714 13.050 1.00 85.19 182 ALA A CA 1
ATOM 1326 C C . ALA A 1 182 ? -10.938 9.802 14.328 1.00 85.19 182 ALA A C 1
ATOM 1328 O O . ALA A 1 182 ? -12.129 9.504 14.309 1.00 85.19 182 ALA A O 1
ATOM 1329 N N . HIS A 1 183 ? -10.373 10.351 15.408 1.00 83.75 183 HIS A N 1
ATOM 1330 C CA . HIS A 1 183 ? -11.116 10.602 16.643 1.00 83.75 183 HIS A CA 1
ATOM 1331 C C . HIS A 1 183 ? -12.312 11.550 16.425 1.00 83.75 183 HIS A C 1
ATOM 1333 O O . HIS A 1 183 ? -13.387 11.344 16.983 1.00 83.75 183 HIS A O 1
ATOM 1339 N N . ARG A 1 184 ? -12.150 12.620 15.630 1.00 82.12 184 ARG A N 1
ATOM 1340 C CA . ARG A 1 184 ? -13.250 13.556 15.311 1.00 82.12 184 ARG A CA 1
ATOM 1341 C C . ARG A 1 184 ? -14.310 12.949 14.397 1.00 82.12 184 ARG A C 1
ATOM 1343 O O . ARG A 1 184 ? -15.453 13.381 14.459 1.00 82.12 184 ARG A O 1
ATOM 1350 N N . ALA A 1 185 ? -13.927 11.981 13.575 1.00 80.69 185 ALA A N 1
ATOM 1351 C CA . ALA A 1 185 ? -14.824 11.226 12.713 1.00 80.69 185 ALA A CA 1
ATOM 1352 C C . ALA A 1 185 ? -15.543 10.084 13.450 1.00 80.69 185 ALA A C 1
ATOM 1354 O O . ALA A 1 185 ? -16.335 9.387 12.825 1.00 80.69 185 ALA A O 1
ATOM 1355 N N . HIS A 1 186 ? -15.292 9.907 14.755 1.00 82.25 186 HIS A N 1
ATOM 1356 C CA . HIS A 1 186 ? -15.834 8.800 15.542 1.00 82.25 186 HIS A CA 1
ATOM 1357 C C . HIS A 1 186 ? -15.491 7.433 14.933 1.00 82.25 186 HIS A C 1
ATOM 1359 O O . HIS A 1 186 ? -16.355 6.571 14.820 1.00 82.25 186 HIS A O 1
ATOM 1365 N N . ALA A 1 187 ? -14.239 7.265 14.499 1.00 85.00 187 ALA A N 1
ATOM 1366 C CA . ALA A 1 187 ? -13.729 5.954 14.123 1.00 85.00 187 ALA A CA 1
ATOM 1367 C C . ALA A 1 187 ? -13.599 5.070 15.369 1.00 85.00 187 ALA A C 1
ATOM 1369 O O . ALA A 1 187 ? -13.072 5.525 16.384 1.00 85.00 187 ALA A O 1
ATOM 1370 N N . ASP A 1 188 ? -14.030 3.817 15.267 1.00 83.69 188 ASP A N 1
ATOM 1371 C CA . ASP A 1 188 ? -13.872 2.815 16.320 1.00 83.69 188 ASP A CA 1
ATOM 1372 C C . ASP A 1 188 ? -12.418 2.339 16.400 1.00 83.69 188 ASP A C 1
ATOM 1374 O O . ASP A 1 188 ? -11.888 2.127 17.488 1.00 83.69 188 ASP A O 1
ATOM 1378 N N . ILE A 1 189 ? -11.755 2.223 15.243 1.00 89.94 189 ILE A N 1
ATOM 1379 C CA . ILE A 1 189 ? -10.377 1.739 15.101 1.00 89.94 189 ILE A CA 1
ATOM 1380 C C . ILE A 1 189 ? -9.576 2.721 14.242 1.00 89.94 189 ILE A C 1
ATOM 1382 O O . ILE A 1 189 ? -10.081 3.244 13.247 1.00 89.94 189 ILE A O 1
ATOM 1386 N N . LEU A 1 190 ? -8.312 2.944 14.601 1.00 92.19 190 LEU A N 1
ATOM 1387 C CA . LEU A 1 190 ? -7.308 3.574 13.752 1.00 92.19 190 LEU A CA 1
ATOM 1388 C C . LEU A 1 190 ? -6.091 2.662 13.607 1.00 92.19 190 LEU A C 1
ATOM 1390 O O . LEU A 1 190 ? -5.302 2.540 14.544 1.00 92.19 190 LEU A O 1
ATOM 1394 N N . PHE A 1 191 ? -5.893 2.117 12.408 1.00 95.06 191 PHE A N 1
ATOM 1395 C CA . PHE A 1 191 ? -4.639 1.463 12.038 1.00 95.06 191 PHE A CA 1
ATOM 1396 C C . PHE A 1 191 ? -3.559 2.484 11.675 1.00 95.06 191 PHE A C 1
ATOM 1398 O O . PHE A 1 191 ? -3.823 3.459 10.959 1.00 95.06 191 PHE A O 1
ATOM 1405 N N . PHE A 1 192 ? -2.333 2.265 12.140 1.00 93.88 192 PHE A N 1
ATOM 1406 C CA . PHE A 1 192 ? -1.201 3.139 11.831 1.00 93.88 192 PHE A CA 1
ATOM 1407 C C . PHE A 1 192 ? 0.141 2.382 11.839 1.00 93.88 192 PHE A C 1
ATOM 1409 O O . PHE A 1 192 ? 0.217 1.309 12.435 1.00 93.88 192 PHE A O 1
ATOM 1416 N N . PRO A 1 193 ? 1.212 2.926 11.222 1.00 95.62 193 PRO A N 1
ATOM 1417 C CA . PRO A 1 193 ? 2.509 2.251 11.170 1.00 95.62 193 PRO A CA 1
ATOM 1418 C C . PRO A 1 193 ? 3.095 2.042 12.570 1.00 95.62 193 PRO A C 1
ATOM 1420 O O . PRO A 1 193 ? 3.271 3.009 13.318 1.00 95.62 193 PRO A O 1
ATOM 1423 N N . ALA A 1 194 ? 3.431 0.799 12.918 1.00 95.88 194 ALA A N 1
ATOM 1424 C CA . ALA A 1 194 ? 3.927 0.441 14.249 1.00 95.88 194 ALA A CA 1
ATOM 1425 C C . ALA A 1 194 ? 5.198 1.211 14.649 1.00 95.88 194 ALA A C 1
ATOM 1427 O O . ALA A 1 194 ? 5.329 1.641 15.794 1.00 95.88 194 ALA A O 1
ATOM 1428 N N . GLU A 1 195 ? 6.081 1.500 13.687 1.00 93.25 195 GLU A N 1
ATOM 1429 C CA . GLU A 1 195 ? 7.300 2.300 13.896 1.00 93.25 195 GLU A CA 1
ATOM 1430 C C . GLU A 1 195 ? 7.043 3.760 14.337 1.00 93.25 195 GLU A C 1
ATOM 1432 O O . GLU A 1 195 ? 7.981 4.495 14.657 1.00 93.25 195 GLU A O 1
ATOM 1437 N N . GLN A 1 196 ? 5.784 4.212 14.330 1.00 93.50 196 GLN A N 1
ATOM 1438 C CA . GLN A 1 196 ? 5.366 5.548 14.759 1.00 93.50 196 GLN A CA 1
ATOM 1439 C C . GLN A 1 196 ? 4.536 5.542 16.053 1.00 93.50 196 GLN A C 1
ATOM 1441 O O . GLN A 1 196 ? 3.949 6.571 16.391 1.00 93.50 196 GLN A O 1
ATOM 1446 N N . ALA A 1 197 ? 4.479 4.431 16.797 1.00 95.12 197 ALA A N 1
ATOM 1447 C CA . ALA A 1 197 ? 3.703 4.335 18.041 1.00 95.12 197 ALA A CA 1
ATOM 1448 C C . ALA A 1 197 ? 4.033 5.443 19.055 1.00 95.12 197 ALA A C 1
ATOM 1450 O O . ALA A 1 197 ? 3.123 6.040 19.637 1.00 95.12 197 ALA A O 1
ATOM 1451 N N . ASP A 1 198 ? 5.311 5.804 19.182 1.00 94.75 198 ASP A N 1
ATOM 1452 C CA . ASP A 1 198 ? 5.760 6.870 20.082 1.00 94.75 198 ASP A CA 1
ATOM 1453 C C . ASP A 1 198 ? 5.161 8.247 19.738 1.00 94.75 198 ASP A C 1
ATOM 1455 O O . ASP A 1 198 ? 4.947 9.072 20.628 1.00 94.75 198 ASP A O 1
ATOM 1459 N N . GLU A 1 199 ? 4.814 8.503 18.469 1.00 94.19 199 GLU A N 1
ATOM 1460 C CA . GLU A 1 199 ? 4.183 9.765 18.049 1.00 94.19 199 GLU A CA 1
ATOM 1461 C C . GLU A 1 199 ? 2.757 9.923 18.603 1.00 94.19 199 GLU A C 1
ATOM 1463 O O . GLU A 1 199 ? 2.231 11.040 18.652 1.00 94.19 199 GLU A O 1
ATOM 1468 N N . LEU A 1 200 ? 2.129 8.821 19.032 1.00 92.94 200 LEU A N 1
ATOM 1469 C CA . LEU A 1 200 ? 0.781 8.788 19.599 1.00 92.94 200 LEU A CA 1
ATOM 1470 C C . LEU A 1 200 ? 0.749 8.468 21.101 1.00 92.94 200 LEU A C 1
ATOM 1472 O O . LEU A 1 200 ? -0.339 8.443 21.671 1.00 92.94 200 LEU A O 1
ATOM 1476 N N . ALA A 1 201 ? 1.895 8.315 21.774 1.00 88.81 201 ALA A N 1
ATOM 1477 C CA . ALA A 1 201 ? 1.962 7.933 23.192 1.00 88.81 201 ALA A CA 1
ATOM 1478 C C . ALA A 1 201 ? 1.184 8.870 24.146 1.00 88.81 201 ALA A C 1
ATOM 1480 O O . ALA A 1 201 ? 0.730 8.449 25.207 1.00 88.81 201 ALA A O 1
ATOM 1481 N N . GLY A 1 202 ? 1.006 10.144 23.774 1.00 87.25 202 GLY A N 1
ATOM 1482 C CA . GLY A 1 202 ? 0.219 11.131 24.529 1.00 87.25 202 GLY A CA 1
ATOM 1483 C C . GLY A 1 202 ? -1.166 11.442 23.947 1.00 87.25 202 GLY A C 1
ATOM 1484 O O . GLY A 1 202 ? -1.810 12.401 24.380 1.00 87.25 202 GLY A O 1
ATOM 1485 N N . PHE A 1 203 ? -1.614 10.710 22.925 1.00 89.75 203 PHE A N 1
ATOM 1486 C CA . PHE A 1 203 ? -2.888 10.969 22.259 1.00 89.75 203 PHE A CA 1
ATOM 1487 C C . PHE A 1 203 ? -4.065 10.464 23.105 1.00 89.75 203 PHE A C 1
ATOM 1489 O O . PHE A 1 203 ? -4.083 9.323 23.553 1.00 89.75 203 PHE A O 1
ATOM 1496 N N . ASN A 1 204 ? -5.092 11.298 23.296 1.00 88.50 204 ASN A N 1
ATOM 1497 C CA . ASN A 1 204 ? -6.320 10.867 23.963 1.00 88.50 204 ASN A CA 1
ATOM 1498 C C . ASN A 1 204 ? -7.158 9.988 23.019 1.00 88.50 204 ASN A C 1
ATOM 1500 O O . ASN A 1 204 ? -7.864 10.498 22.148 1.00 88.50 204 ASN A O 1
ATOM 1504 N N . SER A 1 205 ? -7.089 8.676 23.228 1.00 80.69 205 SER A N 1
ATOM 1505 C CA . SER A 1 205 ? -7.742 7.630 22.435 1.00 80.69 205 SER A CA 1
ATOM 1506 C C . SER A 1 205 ? -9.083 7.149 23.003 1.00 80.69 205 SER A C 1
ATOM 1508 O O . SER A 1 205 ? -9.607 6.143 22.547 1.00 80.69 205 SER A O 1
ATOM 1510 N N . THR A 1 206 ? -9.696 7.855 23.963 1.00 80.81 206 THR A N 1
ATOM 1511 C CA . THR A 1 206 ? -10.911 7.392 24.687 1.00 80.81 206 THR A CA 1
ATOM 1512 C C . THR A 1 206 ? -12.105 6.958 23.824 1.00 80.81 206 THR A C 1
ATOM 1514 O O . THR A 1 206 ? -13.038 6.355 24.348 1.00 80.81 206 THR A O 1
ATOM 1517 N N . ARG A 1 207 ? -12.118 7.283 22.528 1.00 81.25 207 ARG A N 1
ATOM 1518 C CA . ARG A 1 207 ? -13.188 6.942 21.578 1.00 81.25 207 ARG A CA 1
ATOM 1519 C C . ARG A 1 207 ? -12.702 6.247 20.305 1.00 81.25 207 ARG A C 1
ATOM 1521 O O . ARG A 1 207 ? -13.509 6.075 19.406 1.00 81.25 207 ARG A O 1
ATOM 1528 N N . VAL A 1 208 ? -11.411 5.934 20.201 1.00 85.00 208 VAL A N 1
ATOM 1529 C CA . VAL A 1 208 ? -10.810 5.286 19.028 1.00 85.00 208 VAL A CA 1
ATOM 1530 C C . VAL A 1 208 ? -9.704 4.349 19.491 1.00 85.00 208 VAL A C 1
ATOM 1532 O O . VAL A 1 208 ? -8.757 4.781 20.145 1.00 85.00 208 VAL A O 1
ATOM 1535 N N . VAL A 1 209 ? -9.800 3.071 19.146 1.00 92.69 209 VAL A N 1
ATOM 1536 C CA . VAL A 1 209 ? -8.751 2.095 19.443 1.00 92.69 209 VAL A CA 1
ATOM 1537 C C . VAL A 1 209 ? -7.591 2.330 18.482 1.00 92.69 209 VAL A C 1
ATOM 1539 O O . VAL A 1 209 ? -7.754 2.280 17.265 1.00 92.69 209 VAL A O 1
ATOM 1542 N N . LEU A 1 210 ? -6.415 2.636 19.025 1.00 93.56 210 LEU A N 1
ATOM 1543 C CA . LEU A 1 210 ? -5.202 2.836 18.239 1.00 93.56 210 LEU A CA 1
ATOM 1544 C C . LEU A 1 210 ? -4.506 1.488 18.061 1.00 93.56 210 LEU A C 1
ATOM 1546 O O . LEU A 1 210 ? -4.050 0.911 19.045 1.00 93.56 210 LEU A O 1
ATOM 1550 N N . VAL A 1 211 ? -4.396 1.015 16.822 1.00 95.75 211 VAL A N 1
ATOM 1551 C CA . VAL A 1 211 ? -3.803 -0.290 16.516 1.00 95.75 211 VAL A CA 1
ATOM 1552 C C . VAL A 1 211 ? -2.543 -0.102 15.661 1.00 95.75 211 VAL A C 1
ATOM 1554 O O . VAL A 1 211 ? -2.656 0.231 14.476 1.00 95.75 211 VAL A O 1
ATOM 1557 N N . PRO A 1 212 ? -1.338 -0.268 16.238 1.00 96.69 212 PRO A N 1
ATOM 1558 C CA . PRO A 1 212 ? -0.104 -0.278 15.462 1.00 96.69 212 PRO A CA 1
ATOM 1559 C C . PRO A 1 212 ? -0.028 -1.553 14.616 1.00 96.69 212 PRO A C 1
ATOM 1561 O O . PRO A 1 212 ? -0.312 -2.639 15.116 1.00 96.69 212 PRO A O 1
ATOM 1564 N N . VAL A 1 213 ? 0.384 -1.425 13.357 1.00 96.88 213 VAL A N 1
ATOM 1565 C CA . VAL A 1 213 ? 0.577 -2.555 12.433 1.00 96.88 213 VAL A CA 1
ATOM 1566 C C . VAL A 1 213 ? 1.906 -2.431 11.692 1.00 96.88 213 VAL A C 1
ATOM 1568 O O . VAL A 1 213 ? 2.309 -1.330 11.305 1.00 96.88 213 VAL A O 1
ATOM 1571 N N . GLU A 1 214 ? 2.599 -3.553 11.509 1.00 96.38 214 GLU A N 1
ATOM 1572 C CA . GLU A 1 214 ? 3.827 -3.653 10.712 1.00 96.38 214 GLU A CA 1
ATOM 1573 C C . GLU A 1 214 ? 3.511 -4.075 9.277 1.00 96.38 214 GLU A C 1
ATOM 1575 O O . GLU A 1 214 ? 4.208 -3.683 8.342 1.00 96.38 214 GLU A O 1
ATOM 1580 N N . THR A 1 215 ? 2.441 -4.846 9.083 1.00 96.38 215 THR A N 1
ATOM 1581 C CA . THR A 1 215 ? 2.032 -5.379 7.784 1.00 96.38 215 THR A CA 1
ATOM 1582 C C . THR A 1 215 ? 0.526 -5.265 7.551 1.00 96.38 215 THR A C 1
ATOM 1584 O O . THR A 1 215 ? -0.275 -5.122 8.476 1.00 96.38 215 THR A O 1
ATOM 1587 N N . LEU A 1 216 ? 0.112 -5.386 6.287 1.00 94.81 216 LEU A N 1
ATOM 1588 C CA . LEU A 1 216 ? -1.294 -5.569 5.921 1.00 94.81 216 LEU A CA 1
ATOM 1589 C C . LEU A 1 216 ? -1.901 -6.815 6.583 1.00 94.81 216 LEU A C 1
ATOM 1591 O O . LEU A 1 216 ? -3.073 -6.803 6.957 1.00 94.81 216 LEU A O 1
ATOM 1595 N N . GLY A 1 217 ? -1.100 -7.873 6.738 1.00 95.44 217 GLY A N 1
ATOM 1596 C CA . GLY A 1 217 ? -1.508 -9.103 7.408 1.00 95.44 217 GLY A CA 1
ATOM 1597 C C . GLY A 1 217 ? -1.923 -8.864 8.858 1.00 95.44 217 GLY A C 1
ATOM 1598 O O . GLY A 1 217 ? -2.923 -9.430 9.285 1.00 95.44 217 GLY A O 1
ATOM 1599 N N . ASP A 1 218 ? -1.236 -7.976 9.578 1.00 96.62 218 ASP A N 1
ATOM 1600 C CA . ASP A 1 218 ? -1.563 -7.657 10.973 1.00 96.62 218 ASP A CA 1
ATOM 1601 C C . ASP A 1 218 ? -2.935 -6.993 11.087 1.00 96.62 218 ASP A C 1
ATOM 1603 O O . ASP A 1 218 ? -3.725 -7.339 11.962 1.00 96.62 218 ASP A O 1
ATOM 1607 N N . ALA A 1 219 ? -3.248 -6.065 10.175 1.00 95.00 219 ALA A N 1
ATOM 1608 C CA . ALA A 1 219 ? -4.549 -5.403 10.143 1.00 95.00 219 ALA A CA 1
ATOM 1609 C C . ALA A 1 219 ? -5.678 -6.403 9.843 1.00 95.00 219 ALA A C 1
ATOM 1611 O O . ALA A 1 219 ? -6.713 -6.381 10.505 1.00 95.00 219 ALA A O 1
ATOM 1612 N N . ILE A 1 220 ? -5.469 -7.307 8.879 1.00 94.94 220 ILE A N 1
ATOM 1613 C CA . ILE A 1 220 ? -6.431 -8.371 8.552 1.00 94.94 220 ILE A CA 1
ATOM 1614 C C . ILE A 1 220 ? -6.615 -9.307 9.748 1.00 94.94 220 ILE A C 1
ATOM 1616 O O . ILE A 1 220 ? -7.745 -9.568 10.154 1.00 94.94 220 ILE A O 1
ATOM 1620 N N . ALA A 1 221 ? -5.513 -9.774 10.336 1.00 94.31 221 ALA A N 1
ATOM 1621 C CA . ALA A 1 221 ? -5.531 -10.677 11.478 1.00 94.31 221 ALA A CA 1
ATOM 1622 C C . ALA A 1 221 ? -6.227 -10.042 12.685 1.00 94.31 221 ALA A C 1
ATOM 1624 O O . ALA A 1 221 ? -7.030 -10.708 13.325 1.00 94.31 221 ALA A O 1
ATOM 1625 N N . TYR A 1 222 ? -5.985 -8.757 12.959 1.00 94.38 222 TYR A N 1
ATOM 1626 C CA . TYR A 1 222 ? 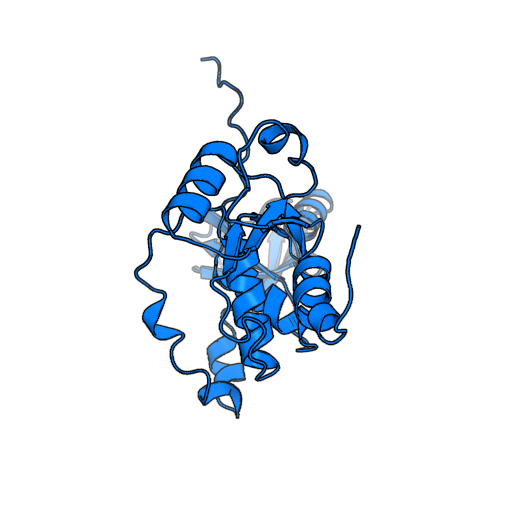-6.672 -8.023 14.020 1.00 94.38 222 TYR A CA 1
ATOM 1627 C C . TYR A 1 222 ? -8.189 -7.982 13.793 1.00 94.38 222 TYR A C 1
ATOM 1629 O O . TYR A 1 222 ? -8.961 -8.259 14.706 1.00 94.38 222 TYR A O 1
ATOM 1637 N N . LEU A 1 223 ? -8.632 -7.683 12.567 1.00 91.50 223 LEU A N 1
ATOM 1638 C CA . LEU A 1 223 ? -10.062 -7.617 12.250 1.00 91.50 223 LEU A CA 1
ATOM 1639 C C . LEU A 1 223 ? -10.746 -8.990 12.254 1.00 91.50 223 LEU A C 1
ATOM 1641 O O . LEU A 1 223 ? -11.934 -9.050 12.572 1.00 91.50 223 LEU A O 1
ATOM 1645 N N . ALA A 1 224 ? -10.013 -10.055 11.916 1.00 87.69 224 ALA A N 1
ATOM 1646 C CA . ALA A 1 224 ? -10.501 -11.433 11.915 1.00 87.69 224 ALA A CA 1
ATOM 1647 C C . ALA A 1 224 ? -10.492 -12.077 13.315 1.00 87.69 224 ALA A C 1
ATOM 1649 O O . ALA A 1 224 ? -11.396 -12.837 13.646 1.00 87.69 224 ALA A O 1
ATOM 1650 N N . ALA A 1 225 ? -9.497 -11.768 14.154 1.00 81.50 225 ALA A N 1
ATOM 1651 C CA . ALA A 1 225 ? -9.341 -12.348 15.492 1.00 81.50 225 ALA A CA 1
ATOM 1652 C C . ALA A 1 225 ? -10.427 -11.908 16.488 1.00 81.50 225 ALA A C 1
ATOM 1654 O O . ALA A 1 225 ? -10.712 -12.645 17.429 1.00 81.50 225 ALA A O 1
ATOM 1655 N N . ASP A 1 226 ? -11.095 -10.780 16.239 1.00 62.62 226 ASP A N 1
ATOM 1656 C CA . ASP A 1 226 ? -12.298 -10.353 16.973 1.00 62.62 226 ASP A CA 1
ATOM 1657 C C . ASP A 1 226 ? -13.512 -11.304 16.779 1.00 62.62 226 ASP A C 1
ATOM 1659 O O . ASP A 1 226 ? -14.625 -10.991 17.196 1.00 62.62 226 ASP A O 1
ATOM 1663 N N . ASP A 1 227 ? -13.323 -12.479 16.162 1.00 49.97 227 ASP A N 1
ATOM 1664 C CA . ASP A 1 227 ? -14.203 -13.655 16.277 1.00 49.97 227 ASP A CA 1
ATOM 1665 C C . ASP A 1 227 ? -14.233 -14.272 17.688 1.00 49.97 227 ASP A C 1
ATOM 1667 O O . ASP A 1 227 ? -15.108 -15.091 17.981 1.00 49.97 227 ASP A O 1
ATOM 1671 N N . ALA A 1 228 ? -13.307 -13.897 18.575 1.00 39.28 228 ALA A N 1
ATOM 1672 C CA . ALA A 1 228 ? -13.365 -14.267 19.979 1.00 39.28 228 ALA A CA 1
ATOM 1673 C C . ALA A 1 228 ? -13.939 -13.106 20.798 1.00 39.28 228 ALA A C 1
ATOM 1675 O O . ALA A 1 228 ? -13.294 -12.076 20.976 1.00 39.28 228 ALA A O 1
ATOM 1676 N N . ASP A 1 229 ? -15.137 -13.294 21.350 1.00 40.62 229 ASP A N 1
ATOM 1677 C CA . ASP A 1 229 ? -15.546 -12.632 22.588 1.00 40.62 229 ASP A CA 1
ATOM 1678 C C . ASP A 1 229 ? -14.448 -12.852 23.657 1.00 40.62 229 ASP A C 1
ATOM 1680 O O . ASP A 1 229 ? -14.544 -13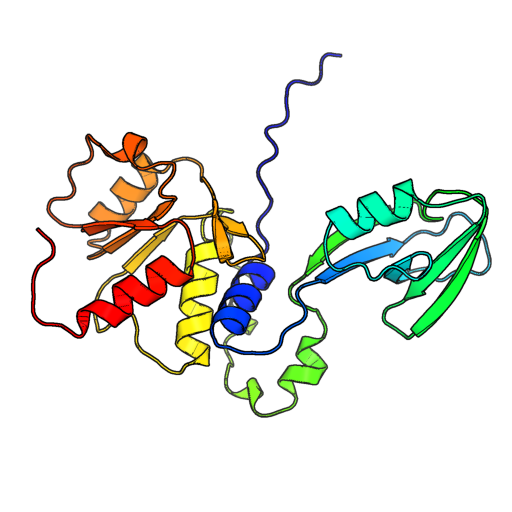.813 24.406 1.00 40.62 229 ASP A O 1
ATOM 1684 N N . GLU A 1 230 ? -13.381 -12.044 23.705 1.00 38.66 230 GLU A N 1
ATOM 1685 C CA . GLU A 1 230 ? -12.535 -11.789 24.885 1.00 38.66 230 GLU A CA 1
ATOM 1686 C C . GLU A 1 230 ? -11.296 -10.934 24.560 1.00 38.66 230 GLU A C 1
ATOM 1688 O O . GLU A 1 230 ? -10.369 -11.358 23.880 1.00 38.66 230 GLU A O 1
ATOM 1693 N N . VAL A 1 231 ? -11.282 -9.737 25.156 1.00 39.22 231 VAL A N 1
ATOM 1694 C CA . VAL A 1 231 ? -10.163 -9.123 25.894 1.00 39.22 231 VAL A CA 1
ATOM 1695 C C . VAL A 1 231 ? -8.748 -9.320 25.325 1.00 39.22 231 VAL A C 1
ATOM 1697 O O . VAL A 1 231 ? -8.124 -10.365 25.502 1.00 39.22 231 VAL A O 1
ATOM 1700 N N . LEU A 1 232 ? -8.145 -8.219 24.870 1.00 31.41 232 LEU A N 1
ATOM 1701 C CA . LEU A 1 232 ? -6.710 -7.998 25.068 1.00 31.41 232 LEU A CA 1
ATOM 1702 C C . LEU A 1 232 ? -6.505 -6.905 26.141 1.00 31.41 232 LEU A C 1
ATOM 1704 O O . LEU A 1 232 ? -7.310 -5.973 26.197 1.00 31.41 232 LEU A O 1
ATOM 1708 N N . PRO A 1 233 ? -5.514 -7.091 27.036 1.00 37.03 233 PRO A N 1
ATOM 1709 C CA . PRO A 1 233 ? -5.430 -6.480 28.370 1.00 37.03 233 PRO A CA 1
ATOM 1710 C C . PRO A 1 233 ? -5.157 -4.972 28.407 1.00 37.03 233 PRO A C 1
ATOM 1712 O O . PRO A 1 233 ? -4.532 -4.441 27.462 1.00 37.03 233 PRO A O 1
#

Solvent-accessible surface area (backbone atoms only — not comparable to full-atom values): 13361 Å² total; per-residue (Å²): 134,87,81,72,87,76,77,83,69,76,84,58,52,64,56,36,19,30,46,39,11,35,41,75,60,69,44,94,63,81,67,30,26,39,39,38,37,28,57,52,77,57,83,99,62,69,61,64,47,41,37,39,30,40,71,91,42,64,29,46,38,72,67,40,46,52,54,39,47,75,66,40,44,71,53,37,41,41,28,32,76,89,68,52,71,52,74,46,76,38,52,63,79,65,39,80,41,75,44,79,40,75,31,41,56,90,60,48,72,70,62,34,72,47,90,54,58,77,64,75,62,72,81,71,64,86,76,67,95,69,66,56,34,41,24,40,46,44,11,52,53,35,21,29,62,73,70,73,45,77,64,55,76,90,52,44,74,37,57,40,11,22,55,45,90,89,35,41,35,34,81,59,86,62,57,61,62,50,51,54,47,35,50,73,67,61,13,50,34,33,40,32,24,38,97,48,49,77,73,47,72,84,59,89,46,95,65,26,48,78,41,69,23,58,30,54,64,49,54,51,48,57,51,57,56,66,78,50,97,68,86,83,136

Sequence (233 aa):
MRVGPIGSQPAQSEPLAAAIGMRQAGVDLPLGVFVEVSDPVVDDIPEHAVLVEIDGRHLGSRMDVDAALDAAGDTIRLVTAEGDAFEVSGPELPYERTRIIDLAPQGMHAAIGGPFTRLAPVAWFRSLSLGSSHGMMVALMTYAQVVDEDLARGRHIAGTGAIRGDGTVERIGGLPAKAKAAHRAHADILFFPAEQADELAGFNSTRVVLVPVETLGDAIAYLAADDADEVLP

Mean predicted aligned error: 14.96 Å

Radius of gyration: 21.22 Å; Cα contacts (8 Å, |Δi|>4): 383; chains: 1; bounding box: 49×41×64 Å